Protein AF-A0A8C4QSL0-F1 (afdb_monomer_lite)

Organism: Eptatretus burgeri (NCBI:txid7764)

Radius of gyration: 28.29 Å; chains: 1; bounding box: 110×45×74 Å

Secondary structure (DSSP, 8-state):
------TTSHHHHHHTTT-------HHHHHHHHHHTT---------TTTTTHHHHHTTSSS-PPPSS--SSGGGG--HHHHHTTTTTHHHHHHHHHSPPPGGGSPPPPTTT-HHHHHHHHHHHHHHHHHHH-TTT--HHHHHHHHHHHHHHHHHHHHHHHHHHHHHIIIIIHHHHHHHHH-SS--HHHHHHHHHHHHHHHHHHHHHHHHHHHHHHHHHHHHHHHHHHHHHHHHHT-S--TT--HHHHHHIIIIIHHHHHHHHHHHHHHTTHHHHHHHHHHHHHHHHTTHHHHHHHHHHHHHHHHHHHHHHHHHHHTS--

pLDDT: mean 80.27, std 19.05, range [30.02, 96.81]

Sequence (319 aa):
MKVPQDKHQIELVGISSSLGQRKLSGEDVMTRALSLDAPLEFGTPRKSRKYAESRKMLLPFRIKSKHSAAHPIDQAGLISSALFSWETPIMLKGYQRKLHMNNVPPLSNYDATALNNSRLERMWQEELKKKGEKRASLFHVAIRYQKTRLLISGIPMALYVLMSFTSATVILQSILQYTERQSKKVSLGVGLCFALFSSEAIRSTMFALVWAINNRTGIRLRSAATNMVFKKIVRLRGLGNTSVGEVINVLSNDGQRLFEAATFGPLLLLIPFLLLLGAAYTILLLKTSALVGIAIFLLYWPIQVFSFVKGYNAQWFVD

InterPro domains:
  IPR011527 ABC transporter type 1, transmembrane domain [PF00664] (170-306)
  IPR011527 ABC transporter type 1, transmembrane domain [PS50929] (150-306)
  IPR036640 ABC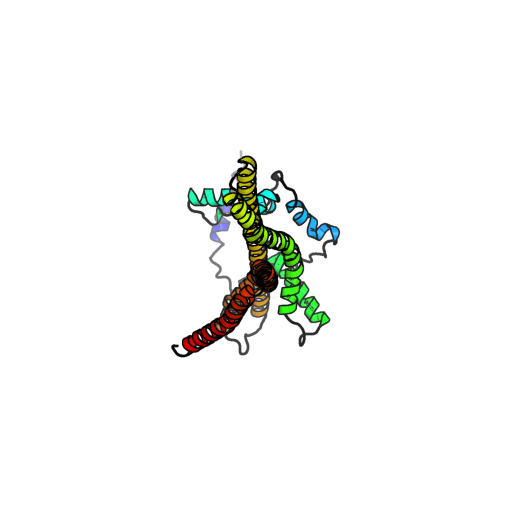 transporter type 1, transmembrane domain superfamily [G3DSA:1.20.1560.10] (101-315)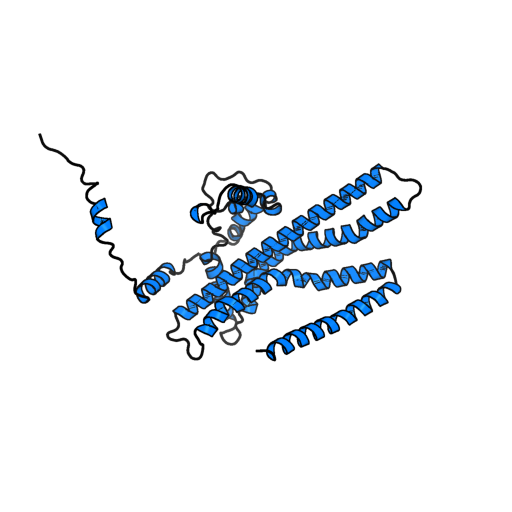
  IPR036640 ABC transporter type 1, transmembrane domain superfamily [SSF90123] (131-310)
  IPR050173 ATP-binding cassette transporter C-like [PTHR24223] (74-307)

Structure (mmCIF, N/CA/C/O backbone):
data_AF-A0A8C4QSL0-F1
#
_entry.id   AF-A0A8C4QSL0-F1
#
loop_
_atom_site.group_PDB
_atom_site.id
_atom_site.type_symbol
_atom_site.label_atom_id
_atom_site.label_alt_id
_atom_site.label_comp_id
_atom_site.label_asym_id
_atom_site.label_entity_id
_atom_site.label_seq_id
_atom_site.pdbx_PDB_ins_code
_atom_site.Cartn_x
_atom_site.Cartn_y
_atom_site.Cartn_z
_atom_site.occupancy
_atom_site.B_iso_or_equiv
_atom_site.auth_seq_id
_atom_site.auth_comp_id
_atom_site.auth_asym_id
_atom_site.auth_atom_id
_atom_site.pdbx_PDB_model_num
ATOM 1 N N . MET A 1 1 ? 75.450 18.160 -3.110 1.00 36.94 1 MET A N 1
ATOM 2 C CA . MET A 1 1 ? 74.681 16.984 -2.648 1.00 36.94 1 MET A CA 1
ATOM 3 C C . MET A 1 1 ? 73.308 17.059 -3.306 1.00 36.94 1 MET A C 1
ATOM 5 O O . MET A 1 1 ? 72.630 18.061 -3.140 1.00 36.94 1 MET A O 1
ATOM 9 N N . LYS A 1 2 ? 72.993 16.105 -4.186 1.00 35.03 2 LYS A N 1
ATOM 10 C CA . LYS A 1 2 ? 71.728 16.001 -4.938 1.00 35.03 2 LYS A CA 1
ATOM 11 C C . LYS A 1 2 ? 70.705 15.182 -4.132 1.00 35.03 2 LYS A C 1
ATOM 13 O O . LYS A 1 2 ? 71.127 14.382 -3.303 1.00 35.03 2 LYS A O 1
ATOM 18 N N . VAL A 1 3 ? 69.439 15.285 -4.574 1.00 30.02 3 VAL A N 1
ATOM 19 C CA . VAL A 1 3 ? 68.269 14.381 -4.393 1.00 30.02 3 VAL A CA 1
ATOM 20 C C . VAL A 1 3 ? 67.244 14.856 -3.332 1.00 30.02 3 VAL A C 1
ATOM 22 O O . VAL A 1 3 ? 67.648 15.088 -2.199 1.00 30.02 3 VAL A O 1
ATOM 25 N N . PRO A 1 4 ? 65.918 14.904 -3.623 1.00 40.59 4 PRO A N 1
ATOM 26 C CA . PRO A 1 4 ? 65.241 15.307 -4.871 1.00 40.59 4 PRO A CA 1
ATOM 27 C C . PRO A 1 4 ? 63.968 16.179 -4.652 1.00 40.59 4 PRO A C 1
ATOM 29 O O . PRO A 1 4 ? 63.334 16.155 -3.603 1.00 40.59 4 PRO A O 1
ATOM 32 N N . GLN A 1 5 ? 63.547 16.903 -5.695 1.00 37.47 5 GLN A N 1
ATOM 33 C CA . GLN A 1 5 ? 62.204 17.491 -5.796 1.00 37.47 5 GLN A CA 1
ATOM 34 C C . GLN A 1 5 ? 61.155 16.405 -6.070 1.00 37.47 5 GLN A C 1
ATOM 36 O O . GLN A 1 5 ? 61.351 15.538 -6.927 1.00 37.47 5 GLN A O 1
ATOM 41 N N . ASP A 1 6 ? 60.043 16.488 -5.346 1.00 34.78 6 ASP A N 1
ATOM 42 C CA . ASP A 1 6 ? 58.923 15.555 -5.388 1.00 34.78 6 ASP A CA 1
ATOM 43 C C . ASP A 1 6 ? 58.219 15.562 -6.756 1.00 34.78 6 ASP A C 1
ATOM 45 O O . ASP A 1 6 ? 57.652 16.563 -7.197 1.00 34.78 6 ASP A O 1
ATOM 49 N N . LYS A 1 7 ? 58.238 14.411 -7.434 1.00 40.34 7 LYS A N 1
ATOM 50 C CA . LYS A 1 7 ? 57.645 14.185 -8.764 1.00 40.34 7 LYS A CA 1
ATOM 51 C C . LYS A 1 7 ? 56.111 14.081 -8.760 1.00 40.34 7 LYS A C 1
ATOM 53 O O . LYS A 1 7 ? 55.524 13.916 -9.822 1.00 40.34 7 LYS A O 1
ATOM 58 N N . HIS A 1 8 ? 55.444 14.220 -7.614 1.00 35.69 8 HIS A N 1
ATOM 59 C CA . HIS A 1 8 ? 53.994 14.004 -7.510 1.00 35.69 8 HIS A CA 1
ATOM 60 C C . HIS A 1 8 ? 53.114 15.242 -7.756 1.00 35.69 8 HIS A C 1
ATOM 62 O O . HIS A 1 8 ? 51.924 15.083 -8.021 1.00 35.69 8 HIS A O 1
ATOM 68 N N . GLN A 1 9 ? 53.656 16.466 -7.739 1.00 33.06 9 GLN A N 1
ATOM 69 C CA . GLN A 1 9 ? 52.852 17.671 -8.020 1.00 33.06 9 GLN A CA 1
ATOM 70 C C . GLN A 1 9 ? 52.761 18.046 -9.508 1.00 33.06 9 GLN A C 1
ATOM 72 O O . GLN A 1 9 ? 51.858 18.788 -9.889 1.00 33.06 9 GLN A O 1
ATOM 77 N N . ILE A 1 10 ? 53.630 17.506 -10.369 1.00 37.75 10 ILE A N 1
ATOM 78 C CA . ILE A 1 10 ? 53.649 17.853 -11.803 1.00 37.75 10 ILE A CA 1
ATOM 79 C C . ILE A 1 10 ? 52.684 16.971 -12.623 1.00 37.75 10 ILE A C 1
ATOM 81 O O . ILE A 1 10 ? 52.189 17.403 -13.662 1.00 37.75 10 ILE A O 1
ATOM 85 N N . GLU A 1 11 ? 52.291 15.792 -12.127 1.00 33.75 11 GLU A N 1
ATOM 86 C CA . GLU A 1 11 ? 51.288 14.942 -12.798 1.00 33.75 11 GLU A CA 1
ATOM 87 C C . GLU A 1 11 ? 49.841 15.438 -12.630 1.00 33.75 11 GLU A C 1
ATOM 89 O O . GLU A 1 11 ? 49.016 15.254 -13.524 1.00 33.75 11 GLU A O 1
ATOM 94 N N . LEU A 1 12 ? 49.515 16.134 -11.535 1.00 34.44 12 LEU A N 1
ATOM 95 C CA . LEU A 1 12 ? 48.140 16.587 -11.274 1.00 34.44 12 LEU A CA 1
ATOM 96 C C . LEU A 1 12 ? 47.729 17.812 -12.106 1.00 34.44 12 LEU A C 1
ATOM 98 O O . LEU A 1 12 ? 46.543 17.995 -12.380 1.00 34.44 12 LEU A O 1
ATOM 102 N N . VAL A 1 13 ? 48.691 18.608 -12.579 1.00 35.25 13 VAL A N 1
ATOM 103 C CA . VAL A 1 13 ? 48.424 19.753 -13.468 1.00 35.25 13 VAL A CA 1
ATOM 104 C C . VAL A 1 13 ? 48.346 19.315 -14.942 1.00 35.25 13 VAL A C 1
ATOM 106 O O . VAL A 1 13 ? 47.612 19.919 -15.722 1.00 35.25 13 VAL A O 1
ATOM 109 N N . GLY A 1 14 ? 49.003 18.209 -15.319 1.00 30.45 14 GLY A N 1
ATOM 110 C CA . GLY A 1 14 ? 48.956 17.645 -16.677 1.00 30.45 14 GLY A CA 1
ATOM 111 C C . GLY A 1 14 ? 47.684 16.854 -17.019 1.00 30.45 14 GLY A C 1
ATOM 112 O O . GLY A 1 14 ? 47.335 16.714 -18.190 1.00 30.45 14 GLY A O 1
ATOM 113 N N . ILE A 1 15 ? 46.944 16.358 -16.021 1.00 33.91 15 ILE A N 1
ATOM 114 C CA . ILE A 1 15 ? 45.707 15.589 -16.261 1.00 33.91 15 ILE A CA 1
ATOM 115 C C . ILE A 1 15 ? 44.491 16.517 -16.442 1.00 33.91 15 ILE A C 1
ATOM 117 O O . ILE A 1 15 ? 43.544 16.170 -17.148 1.00 33.91 15 ILE A O 1
ATOM 121 N N . SER A 1 16 ? 44.534 17.739 -15.898 1.00 33.34 16 SER A N 1
ATOM 122 C CA . SER A 1 16 ? 43.443 18.712 -16.054 1.00 33.34 16 SER A CA 1
ATOM 123 C C . SER A 1 16 ? 43.431 19.422 -17.416 1.00 33.34 16 SER A C 1
ATOM 125 O O . SER A 1 16 ? 42.407 20.005 -17.768 1.00 33.34 16 SER A O 1
ATOM 127 N N . SER A 1 17 ? 44.523 19.380 -18.190 1.00 32.47 17 SER A N 1
ATOM 128 C CA . SER A 1 17 ? 44.625 20.049 -19.499 1.00 32.47 17 SER A CA 1
ATOM 129 C C . SER A 1 17 ? 44.394 19.124 -20.704 1.00 32.47 17 SER A C 1
ATOM 131 O O . SER A 1 17 ? 44.213 19.621 -21.813 1.00 32.47 17 SER A O 1
ATOM 133 N N . SER A 1 18 ? 44.337 17.797 -20.511 1.00 30.95 18 SER A N 1
ATOM 134 C CA . SER A 1 18 ? 44.069 16.826 -21.593 1.00 30.95 18 SER A CA 1
ATOM 135 C C . SER A 1 18 ? 42.624 16.317 -21.651 1.00 30.95 18 SER A C 1
ATOM 137 O O . SER A 1 18 ? 42.211 15.728 -22.651 1.00 30.95 18 SER A O 1
ATOM 139 N N . LEU A 1 19 ? 41.802 16.613 -20.640 1.00 38.88 19 LEU A N 1
ATOM 140 C CA . LEU A 1 19 ? 40.355 16.394 -20.683 1.00 38.88 19 LEU A CA 1
ATOM 141 C C . LEU A 1 19 ? 39.665 17.591 -21.343 1.00 38.88 19 LEU A C 1
ATOM 143 O O . LEU A 1 19 ? 38.824 18.273 -20.760 1.00 38.88 19 LEU A O 1
ATOM 147 N N . GLY A 1 20 ? 40.025 17.823 -22.607 1.00 31.72 20 GLY A N 1
ATOM 148 C CA . GLY A 1 20 ? 39.182 18.582 -23.515 1.00 31.72 20 GLY A CA 1
ATOM 149 C C . GLY A 1 20 ? 37.772 17.998 -23.485 1.00 31.72 20 GLY A C 1
ATOM 150 O O . GLY A 1 20 ? 37.596 16.780 -23.396 1.00 31.72 20 GLY A O 1
ATOM 151 N N . GLN A 1 21 ? 36.775 18.879 -23.531 1.00 39.47 21 GLN A N 1
ATOM 152 C CA . GLN A 1 21 ? 35.365 18.545 -23.688 1.00 39.47 21 GLN A CA 1
ATOM 153 C C . GLN A 1 21 ? 35.173 17.649 -24.925 1.00 39.47 21 GLN A C 1
ATOM 155 O O . GLN A 1 21 ? 34.851 18.119 -26.015 1.00 39.47 21 GLN A O 1
ATOM 160 N N . ARG A 1 22 ? 35.366 16.334 -24.781 1.00 39.94 22 ARG A N 1
ATOM 161 C CA . ARG A 1 22 ? 34.908 15.364 -25.767 1.00 39.94 22 ARG A CA 1
ATOM 162 C C . ARG A 1 22 ? 33.396 15.360 -25.665 1.00 39.94 22 ARG A C 1
ATOM 164 O O . ARG A 1 22 ? 32.821 14.801 -24.732 1.00 39.94 22 ARG A O 1
ATOM 171 N N . LYS A 1 23 ? 32.769 16.028 -26.628 1.00 41.78 23 LYS A N 1
ATOM 172 C CA . LYS A 1 23 ? 31.368 15.846 -26.987 1.00 41.78 23 LYS A CA 1
ATOM 173 C C . LYS A 1 23 ? 31.203 14.351 -27.278 1.00 41.78 23 LYS A C 1
ATOM 175 O O . LYS A 1 23 ? 31.573 13.893 -28.353 1.00 41.78 23 LYS A O 1
ATOM 180 N N . LEU A 1 24 ? 30.798 13.582 -26.267 1.00 46.41 24 LEU A N 1
ATOM 181 C CA . LEU A 1 24 ? 30.578 12.144 -26.403 1.00 46.41 24 LEU A CA 1
ATOM 182 C C . LEU A 1 24 ? 29.550 11.949 -27.518 1.00 46.41 24 LEU A C 1
ATOM 184 O O . LEU A 1 24 ? 28.463 12.530 -27.456 1.00 46.41 24 LEU A O 1
ATOM 188 N N . SER A 1 25 ? 29.913 11.177 -28.544 1.00 48.91 25 SER A N 1
ATOM 189 C CA . SER A 1 25 ? 28.970 10.787 -29.590 1.00 48.91 25 SER A CA 1
ATOM 190 C C . SER A 1 25 ? 27.809 10.025 -28.945 1.00 48.91 25 SER A C 1
ATOM 192 O O . SER A 1 25 ? 27.996 9.341 -27.933 1.00 48.91 25 SER A O 1
ATOM 194 N N . GLY A 1 26 ? 26.603 10.110 -29.516 1.00 49.62 26 GLY A N 1
ATOM 195 C CA . GLY A 1 26 ? 25.461 9.310 -29.054 1.00 49.62 26 GLY A CA 1
ATOM 196 C C . GLY A 1 26 ? 25.796 7.814 -28.996 1.00 49.62 26 GLY A C 1
ATOM 197 O O . GLY A 1 26 ? 25.356 7.118 -28.082 1.00 49.62 26 GLY A O 1
ATOM 198 N N . GLU A 1 27 ? 26.672 7.352 -29.891 1.00 46.03 27 GLU A N 1
ATOM 199 C CA . GLU A 1 27 ? 27.206 5.990 -29.908 1.00 46.03 27 GLU A CA 1
ATOM 200 C C . GLU A 1 27 ? 28.142 5.691 -28.730 1.00 46.03 27 GLU A C 1
ATOM 202 O O . GLU A 1 27 ? 28.077 4.594 -28.185 1.00 46.03 27 GLU A O 1
ATOM 207 N N . ASP A 1 28 ? 28.948 6.646 -28.258 1.00 42.41 28 ASP A N 1
ATOM 208 C CA . ASP A 1 28 ? 29.827 6.450 -27.094 1.00 42.41 28 ASP A CA 1
ATOM 209 C C . ASP A 1 28 ? 29.021 6.366 -25.796 1.00 42.41 28 ASP A C 1
ATOM 211 O O . ASP A 1 28 ? 29.297 5.533 -24.931 1.00 42.41 28 ASP A O 1
ATOM 215 N N . VAL A 1 29 ? 27.986 7.202 -25.663 1.00 55.19 29 VAL A N 1
ATOM 216 C CA . VAL A 1 29 ? 27.048 7.138 -24.531 1.00 55.19 29 VAL A CA 1
ATOM 217 C C . VAL A 1 29 ? 26.293 5.810 -24.552 1.00 55.19 29 VAL A C 1
ATOM 219 O O . VAL A 1 29 ? 26.159 5.163 -23.513 1.00 55.19 29 VAL A O 1
ATOM 222 N N . MET A 1 30 ? 25.854 5.369 -25.732 1.00 47.38 30 MET A N 1
ATOM 223 C CA . MET A 1 30 ? 25.135 4.113 -25.918 1.00 47.38 30 MET A CA 1
ATOM 224 C C . MET A 1 30 ? 26.031 2.894 -25.663 1.00 47.38 30 MET A C 1
ATOM 226 O O . MET A 1 30 ? 25.626 1.979 -24.953 1.00 47.38 30 MET A O 1
ATOM 230 N N . THR A 1 31 ? 27.276 2.903 -26.138 1.00 52.12 31 THR A N 1
ATOM 231 C CA . THR A 1 31 ? 28.259 1.830 -25.912 1.00 52.12 31 THR A CA 1
ATOM 232 C C . THR A 1 31 ? 28.630 1.731 -24.435 1.00 52.12 31 THR A C 1
ATOM 234 O O . THR A 1 31 ? 28.693 0.638 -23.872 1.00 52.12 31 THR A O 1
ATOM 237 N N . ARG A 1 32 ? 28.779 2.872 -23.753 1.00 45.19 32 ARG A N 1
ATOM 238 C CA . ARG A 1 32 ? 29.058 2.915 -22.314 1.00 45.19 32 ARG A CA 1
ATOM 239 C C . ARG A 1 32 ? 27.846 2.478 -21.484 1.00 45.19 32 ARG A C 1
ATOM 241 O O . ARG A 1 32 ? 28.014 1.721 -20.528 1.00 45.19 32 ARG A O 1
ATOM 248 N N . ALA A 1 33 ? 26.632 2.854 -21.892 1.00 46.78 33 ALA A N 1
ATOM 249 C CA . ALA A 1 33 ? 25.382 2.376 -21.298 1.00 46.78 33 ALA A CA 1
ATOM 250 C C . ALA A 1 33 ? 25.195 0.862 -21.482 1.00 46.78 33 ALA A C 1
ATOM 252 O O . ALA A 1 33 ? 24.778 0.190 -20.545 1.00 46.78 33 ALA A O 1
ATOM 253 N N . LEU A 1 34 ? 25.565 0.315 -22.645 1.00 47.44 34 LEU A N 1
ATOM 254 C CA . LEU A 1 34 ? 25.543 -1.123 -22.927 1.00 47.44 34 LEU A CA 1
ATOM 255 C C . LEU A 1 34 ? 26.630 -1.887 -22.150 1.00 47.44 34 LEU A C 1
ATOM 257 O O . LEU A 1 34 ? 26.373 -2.998 -21.696 1.00 47.44 34 LEU A O 1
ATOM 261 N N . SER A 1 35 ? 27.813 -1.296 -21.936 1.00 43.06 35 SER A N 1
ATOM 262 C CA . SER A 1 35 ? 28.898 -1.919 -21.156 1.00 43.06 35 SER A CA 1
ATOM 263 C C . SER A 1 35 ? 28.615 -1.993 -19.651 1.00 43.06 35 SER A C 1
ATOM 265 O O . SER A 1 35 ? 29.056 -2.926 -18.984 1.00 43.06 35 SER A O 1
ATOM 267 N N . LEU A 1 36 ? 27.827 -1.053 -19.117 1.00 48.56 36 LEU A N 1
ATOM 268 C CA . LEU A 1 36 ? 27.323 -1.090 -17.737 1.00 48.56 36 LEU A CA 1
ATOM 269 C C . LEU A 1 36 ? 26.204 -2.130 -17.549 1.00 48.56 36 LEU A C 1
ATOM 271 O O . LEU A 1 36 ? 25.790 -2.402 -16.424 1.00 48.56 36 LEU A O 1
ATOM 275 N N . ASP A 1 37 ? 25.726 -2.700 -18.655 1.00 42.78 37 ASP A N 1
ATOM 276 C CA . ASP A 1 37 ? 24.579 -3.594 -18.747 1.00 42.78 37 ASP A CA 1
ATOM 277 C C . ASP A 1 37 ? 24.978 -5.063 -18.941 1.00 42.78 37 ASP A C 1
ATOM 279 O O . ASP A 1 37 ? 24.123 -5.892 -19.275 1.00 42.78 37 ASP A O 1
ATOM 283 N N . ALA A 1 38 ? 26.260 -5.398 -18.718 1.00 39.62 38 ALA A N 1
ATOM 284 C CA . ALA A 1 38 ? 26.686 -6.785 -18.588 1.00 39.62 38 ALA A CA 1
ATOM 285 C C . ALA A 1 38 ? 25.722 -7.479 -17.611 1.00 39.62 38 ALA A C 1
ATOM 287 O O . ALA A 1 38 ? 25.513 -6.965 -16.503 1.00 39.62 38 ALA A O 1
ATOM 288 N N . PRO A 1 39 ? 25.060 -8.581 -18.013 1.00 38.50 39 PRO A N 1
ATOM 289 C CA . PRO A 1 39 ? 24.112 -9.247 -17.146 1.00 38.50 39 PRO A CA 1
ATOM 290 C C . PRO A 1 39 ? 24.873 -9.653 -15.893 1.00 38.50 39 PRO A C 1
ATOM 292 O O . PRO A 1 39 ? 25.734 -10.525 -15.936 1.00 38.50 39 PRO A O 1
ATOM 295 N N . LEU A 1 40 ? 24.580 -8.988 -14.775 1.00 42.00 40 LEU A N 1
ATOM 296 C CA . LEU A 1 40 ? 25.005 -9.472 -13.477 1.00 42.00 40 LEU A CA 1
ATOM 297 C C . LEU A 1 40 ? 24.402 -10.871 -13.355 1.00 42.00 40 LEU A C 1
ATOM 299 O O . LEU A 1 40 ? 23.190 -11.007 -13.149 1.00 42.00 40 LEU A O 1
ATOM 303 N N . GLU A 1 41 ? 25.232 -11.898 -13.539 1.00 34.88 41 GLU A N 1
ATOM 304 C CA . GLU A 1 41 ? 24.895 -13.288 -13.264 1.00 34.88 41 GLU A CA 1
ATOM 305 C C . GLU A 1 41 ? 24.692 -13.435 -11.756 1.00 34.88 41 GLU A C 1
ATOM 307 O O . GLU A 1 41 ? 25.516 -13.950 -11.004 1.00 34.88 41 GLU A O 1
ATOM 312 N N . PHE A 1 42 ? 23.561 -12.933 -11.271 1.00 46.00 42 PHE A N 1
ATOM 313 C CA . PHE A 1 42 ? 23.111 -13.208 -9.927 1.00 46.00 42 PHE A CA 1
ATOM 314 C C . PHE A 1 42 ? 22.578 -14.632 -9.926 1.00 46.00 42 PHE A C 1
ATOM 316 O O . PHE A 1 42 ? 21.397 -14.876 -10.194 1.00 46.00 42 PHE A O 1
ATOM 323 N N . GLY A 1 43 ? 23.474 -15.572 -9.614 1.00 42.91 43 GLY A N 1
ATOM 324 C CA . GLY A 1 43 ? 23.108 -16.932 -9.250 1.00 42.91 43 GLY A CA 1
ATOM 325 C C . GLY A 1 43 ? 21.907 -16.897 -8.308 1.00 42.91 43 GLY A C 1
ATOM 326 O O . GLY A 1 43 ? 21.832 -16.067 -7.397 1.00 42.91 43 GLY A O 1
ATOM 327 N N . THR A 1 44 ? 20.913 -17.748 -8.564 1.00 45.81 44 THR A N 1
ATOM 328 C CA . THR A 1 44 ? 19.675 -17.748 -7.783 1.00 45.81 44 THR A CA 1
ATOM 329 C C . THR A 1 44 ? 20.016 -17.881 -6.298 1.00 45.81 44 THR A C 1
ATOM 331 O O . THR A 1 44 ? 20.580 -18.908 -5.907 1.00 45.81 44 THR A O 1
ATOM 334 N N . PRO A 1 45 ? 19.698 -16.895 -5.439 1.00 48.91 45 PRO A N 1
ATOM 335 C CA . PRO A 1 45 ? 19.999 -17.030 -4.025 1.00 48.91 45 PRO A CA 1
ATOM 336 C C . PRO A 1 45 ? 19.233 -18.238 -3.479 1.00 48.91 45 PRO A C 1
ATOM 338 O O . PRO A 1 45 ? 18.030 -18.378 -3.728 1.00 48.91 45 PRO A O 1
ATOM 341 N N . ARG A 1 46 ? 19.924 -19.116 -2.733 1.00 48.00 46 ARG A N 1
ATOM 342 C CA . ARG A 1 46 ? 19.310 -20.234 -1.987 1.00 48.00 46 ARG A CA 1
ATOM 343 C C . ARG A 1 46 ? 18.032 -19.729 -1.301 1.00 48.00 46 ARG A C 1
ATOM 345 O O . ARG A 1 46 ? 18.066 -18.681 -0.651 1.00 48.00 46 ARG A O 1
ATOM 352 N N . LYS A 1 47 ? 16.911 -20.460 -1.422 1.00 51.91 47 LYS A N 1
ATOM 353 C CA . LYS A 1 47 ? 15.579 -20.040 -0.921 1.00 51.91 47 LYS A CA 1
ATOM 354 C C . LYS A 1 47 ? 15.609 -19.507 0.525 1.00 51.91 47 LYS A C 1
ATOM 356 O O . LYS A 1 47 ? 14.885 -18.561 0.822 1.00 51.91 47 LYS A O 1
ATOM 361 N N . SER A 1 48 ? 16.472 -20.053 1.389 1.00 49.69 48 SER A N 1
ATOM 362 C CA . SER A 1 48 ? 16.633 -19.637 2.793 1.00 49.69 48 SER A CA 1
ATOM 363 C C . SER A 1 48 ? 17.248 -18.242 2.986 1.00 49.69 48 SER A C 1
ATOM 365 O O . SER A 1 48 ? 16.943 -17.579 3.974 1.00 49.69 48 SER A O 1
ATOM 367 N N . ARG A 1 49 ? 18.062 -17.752 2.041 1.00 58.53 49 ARG A N 1
ATOM 368 C CA . ARG A 1 49 ? 18.739 -16.443 2.113 1.00 58.53 49 ARG A CA 1
ATOM 369 C C . ARG A 1 49 ? 17.944 -15.302 1.474 1.00 58.53 49 ARG A C 1
ATOM 371 O O . ARG A 1 49 ? 18.204 -14.142 1.770 1.00 58.53 49 ARG A O 1
ATOM 378 N N . LYS A 1 50 ? 16.936 -15.619 0.653 1.00 64.12 50 LYS A N 1
ATOM 379 C CA . LYS A 1 50 ? 16.154 -14.645 -0.133 1.00 64.12 50 LYS A CA 1
ATOM 380 C C . LYS A 1 50 ? 15.473 -13.557 0.713 1.00 64.12 50 LYS A C 1
ATOM 382 O O . LYS A 1 50 ? 15.320 -12.438 0.238 1.00 64.12 50 LYS A O 1
ATOM 387 N N . TYR A 1 51 ? 15.067 -13.886 1.940 1.00 67.62 51 TYR A N 1
ATOM 388 C CA . TYR A 1 51 ? 14.374 -12.966 2.853 1.00 67.62 51 TYR A CA 1
ATOM 389 C C . TYR A 1 51 ? 15.166 -12.669 4.129 1.00 67.62 51 TYR A C 1
ATOM 391 O O . TYR A 1 51 ? 14.604 -12.106 5.062 1.00 67.62 51 TYR A O 1
ATOM 399 N N . ALA A 1 52 ? 16.445 -13.054 4.204 1.00 67.69 52 ALA A N 1
ATOM 400 C CA . ALA A 1 52 ? 17.241 -12.891 5.421 1.00 67.69 52 ALA A CA 1
ATOM 401 C C . ALA A 1 52 ? 17.306 -11.420 5.866 1.00 67.69 52 ALA A C 1
ATOM 403 O O . ALA A 1 52 ? 17.076 -11.118 7.031 1.00 67.69 52 ALA A O 1
ATOM 404 N N . GLU A 1 53 ? 17.510 -10.500 4.922 1.00 67.69 53 GLU A N 1
ATOM 405 C CA . GLU A 1 53 ? 17.558 -9.061 5.202 1.00 67.69 53 GLU A CA 1
ATOM 406 C C . GLU A 1 53 ? 16.169 -8.476 5.488 1.00 67.69 53 GLU A C 1
ATOM 408 O O . GLU A 1 53 ? 16.009 -7.689 6.416 1.00 67.69 53 GLU A O 1
ATOM 413 N N . SER A 1 54 ? 15.128 -8.935 4.784 1.00 71.75 54 SER A N 1
ATOM 414 C CA . SER A 1 54 ? 13.744 -8.534 5.077 1.00 71.75 54 SER A CA 1
ATOM 415 C C . SER A 1 54 ? 13.283 -8.989 6.466 1.00 71.75 54 SER A C 1
ATOM 417 O O . SER A 1 54 ? 12.523 -8.283 7.116 1.00 71.75 54 SER A O 1
ATOM 419 N N . ARG A 1 55 ? 13.769 -10.135 6.962 1.00 67.75 55 ARG A N 1
ATOM 420 C CA . ARG A 1 55 ? 13.490 -10.610 8.328 1.00 67.75 55 ARG A CA 1
ATOM 421 C C . ARG A 1 55 ? 14.151 -9.744 9.395 1.00 67.75 55 ARG A C 1
ATOM 423 O O . ARG A 1 55 ? 13.596 -9.615 10.475 1.00 67.75 55 ARG A O 1
ATOM 430 N N . LYS A 1 56 ? 15.288 -9.107 9.101 1.00 68.81 56 LYS A N 1
ATOM 431 C CA . LYS A 1 56 ? 15.922 -8.162 10.037 1.00 68.81 56 LYS A CA 1
ATOM 432 C C . LYS A 1 56 ? 15.087 -6.898 10.238 1.00 68.81 56 LYS A C 1
ATOM 434 O O . LYS A 1 56 ? 15.161 -6.298 11.303 1.00 68.81 56 LYS A O 1
ATOM 439 N N . MET A 1 57 ? 14.266 -6.529 9.252 1.00 65.88 57 MET A N 1
ATOM 440 C CA . MET A 1 57 ? 13.284 -5.450 9.386 1.00 65.88 57 MET A CA 1
ATOM 441 C C . MET A 1 57 ? 12.159 -5.816 10.366 1.00 65.88 57 MET A C 1
ATOM 443 O O . MET A 1 57 ? 11.537 -4.911 10.902 1.00 65.88 57 MET A O 1
ATOM 447 N N . LEU A 1 58 ? 11.936 -7.114 10.639 1.00 72.69 58 LEU A N 1
ATOM 448 C CA . LEU A 1 58 ? 10.959 -7.608 11.620 1.00 72.69 58 LEU A CA 1
ATOM 449 C C . LEU A 1 58 ? 11.446 -7.522 13.080 1.00 72.69 58 LEU A C 1
ATOM 451 O O . LEU A 1 58 ? 10.708 -7.880 13.992 1.00 72.69 58 LEU A O 1
ATOM 455 N N . LEU A 1 59 ? 12.669 -7.053 13.333 1.00 76.12 59 LEU A N 1
ATOM 456 C CA . LEU A 1 59 ? 13.146 -6.835 14.698 1.00 76.12 59 LEU A CA 1
ATOM 457 C C . LEU A 1 59 ? 12.591 -5.503 15.237 1.00 76.12 59 LEU A C 1
ATOM 459 O O . LEU A 1 59 ? 12.692 -4.494 14.536 1.00 76.12 59 LEU A O 1
ATOM 463 N N . PRO A 1 60 ? 12.029 -5.455 16.462 1.00 71.69 60 PRO A N 1
ATOM 464 C CA . PRO A 1 60 ? 11.411 -4.244 17.012 1.00 71.69 60 PRO A CA 1
ATOM 465 C C . PRO A 1 60 ? 12.402 -3.081 17.126 1.00 71.69 60 PRO A C 1
ATOM 467 O O . PRO A 1 60 ? 12.099 -1.966 16.699 1.00 71.69 60 PRO A O 1
ATOM 470 N N . PHE A 1 61 ? 13.614 -3.372 17.600 1.00 73.94 61 PHE A N 1
ATOM 471 C CA . PHE A 1 61 ? 14.714 -2.424 17.719 1.00 73.94 61 PHE A CA 1
ATOM 472 C C . PHE A 1 61 ? 15.948 -2.979 17.015 1.00 73.94 61 PHE A C 1
ATOM 474 O O . PHE A 1 61 ? 16.311 -4.141 17.197 1.00 73.94 61 PHE A O 1
ATOM 481 N N . ARG A 1 62 ? 16.603 -2.139 16.209 1.00 73.25 62 ARG A N 1
ATOM 482 C CA . ARG A 1 62 ? 17.842 -2.487 15.515 1.00 73.25 62 ARG A CA 1
ATOM 483 C C . ARG A 1 62 ? 18.948 -1.539 15.949 1.00 73.25 62 ARG A C 1
ATOM 485 O O . ARG A 1 62 ? 18.831 -0.326 15.792 1.00 73.25 62 ARG A O 1
ATOM 492 N N . ILE A 1 63 ? 20.022 -2.106 16.491 1.00 63.78 63 ILE A N 1
ATOM 493 C CA . ILE A 1 63 ? 21.239 -1.357 16.804 1.00 63.78 63 ILE A CA 1
ATOM 494 C C . ILE A 1 63 ? 21.858 -0.923 15.472 1.00 63.78 63 ILE A C 1
ATOM 496 O O . ILE A 1 63 ? 22.042 -1.746 14.568 1.00 63.78 63 ILE A O 1
ATOM 500 N N . LYS A 1 64 ? 22.127 0.381 15.332 1.00 62.47 64 LYS A N 1
ATOM 501 C CA . LYS A 1 64 ? 22.719 0.955 14.119 1.00 62.47 64 LYS A CA 1
ATOM 502 C C . LYS A 1 64 ? 24.059 0.273 13.852 1.00 62.47 64 LYS A C 1
ATOM 504 O O . LYS A 1 64 ? 24.952 0.284 14.695 1.00 62.47 64 LYS A O 1
ATOM 509 N N . SER A 1 65 ? 24.186 -0.343 12.681 1.00 55.53 65 SER A N 1
ATOM 510 C CA . SER A 1 65 ? 25.450 -0.926 12.234 1.00 55.53 65 SER A CA 1
ATOM 511 C C . SER A 1 65 ? 26.460 0.196 11.985 1.00 55.53 65 SER A C 1
ATOM 513 O O . SER A 1 65 ? 26.136 1.172 11.313 1.00 55.53 65 SER A O 1
ATOM 515 N N . LYS A 1 66 ? 27.695 0.035 12.479 1.00 49.94 66 LYS A N 1
ATOM 516 C CA . LYS A 1 66 ? 28.819 0.952 12.206 1.00 49.94 66 LYS A CA 1
ATOM 517 C C . LYS A 1 66 ? 29.222 0.939 10.722 1.00 49.94 66 LYS A C 1
ATOM 519 O O . LYS A 1 66 ? 29.805 1.901 10.233 1.00 49.94 66 LYS A O 1
ATOM 524 N N . HIS A 1 67 ? 28.871 -0.125 9.993 1.00 51.97 67 HIS A N 1
ATOM 525 C CA . HIS A 1 67 ? 28.992 -0.168 8.540 1.00 51.97 67 HIS A CA 1
ATOM 526 C C . HIS A 1 67 ? 27.845 0.587 7.875 1.00 51.97 67 HIS A C 1
ATOM 528 O O . HIS A 1 67 ? 26.673 0.298 8.129 1.00 51.97 67 HIS A O 1
ATOM 534 N N . SER A 1 68 ? 28.243 1.525 7.016 1.00 50.41 68 SER A N 1
ATOM 535 C CA . SER A 1 68 ? 27.434 2.404 6.178 1.00 50.41 68 SER A CA 1
ATOM 536 C C . SER A 1 68 ? 26.375 1.628 5.384 1.00 50.41 68 SER A C 1
ATOM 538 O O . SER A 1 68 ? 26.611 1.200 4.256 1.00 50.41 68 SER A O 1
ATOM 540 N N . ALA A 1 69 ? 25.190 1.411 5.962 1.00 55.34 69 ALA A N 1
ATOM 541 C CA . ALA A 1 69 ? 24.016 1.176 5.132 1.00 55.34 69 ALA A CA 1
ATOM 542 C C . ALA A 1 69 ? 23.601 2.547 4.594 1.00 55.34 69 ALA A C 1
ATOM 544 O O . ALA A 1 69 ? 23.308 3.448 5.383 1.00 55.34 69 ALA A O 1
ATOM 545 N N . ALA A 1 70 ? 23.638 2.692 3.272 1.00 72.12 70 ALA A N 1
ATOM 546 C CA . ALA A 1 70 ? 23.575 3.977 2.590 1.00 72.12 70 ALA A CA 1
ATOM 547 C C . ALA A 1 70 ? 22.254 4.733 2.856 1.00 72.12 70 ALA A C 1
ATOM 549 O O . ALA A 1 70 ? 22.262 5.956 2.969 1.00 72.12 70 ALA A O 1
ATOM 550 N N . HIS A 1 71 ? 21.142 4.008 3.051 1.00 82.50 71 HIS A N 1
ATOM 551 C CA . HIS A 1 71 ? 19.833 4.592 3.340 1.00 82.50 71 HIS A CA 1
ATOM 552 C C . HIS A 1 71 ? 19.346 4.261 4.771 1.00 82.50 71 HIS A C 1
ATOM 554 O O . HIS A 1 71 ? 19.399 3.093 5.176 1.00 82.50 71 HIS A O 1
ATOM 560 N N . PRO A 1 72 ? 18.802 5.230 5.543 1.00 84.19 72 PRO A N 1
ATOM 561 C CA . PRO A 1 72 ? 18.387 5.013 6.936 1.00 84.19 72 PRO A CA 1
ATOM 562 C C . PRO A 1 72 ? 17.333 3.917 7.113 1.00 84.19 72 PRO A C 1
ATOM 564 O O . PRO A 1 72 ? 17.307 3.236 8.138 1.00 84.19 72 PRO A O 1
ATOM 567 N N . ILE A 1 73 ? 16.500 3.698 6.094 1.00 84.19 73 ILE A N 1
ATOM 568 C CA . ILE A 1 73 ? 15.484 2.648 6.138 1.00 84.19 73 ILE A CA 1
ATOM 569 C C . ILE A 1 73 ? 16.057 1.235 6.220 1.00 84.19 73 ILE A C 1
ATOM 571 O O . ILE A 1 73 ? 15.464 0.361 6.846 1.00 84.19 73 ILE A O 1
ATOM 575 N N . ASP A 1 74 ? 17.233 1.006 5.636 1.00 83.38 74 ASP A N 1
ATOM 576 C CA . ASP A 1 74 ? 17.853 -0.318 5.621 1.00 83.38 74 ASP A CA 1
ATOM 577 C C . ASP A 1 74 ? 18.367 -0.704 7.014 1.00 83.38 74 ASP A C 1
ATOM 579 O O . ASP A 1 74 ? 18.690 -1.868 7.261 1.00 83.38 74 ASP A O 1
ATOM 583 N N . GLN A 1 75 ? 18.428 0.267 7.930 1.00 80.75 75 GLN A N 1
ATOM 584 C CA . GLN A 1 75 ? 18.804 0.105 9.331 1.00 80.75 75 GLN A CA 1
ATOM 585 C C . GLN A 1 75 ? 17.605 0.207 10.283 1.00 80.75 75 GLN A C 1
ATOM 587 O O . GLN A 1 75 ? 17.767 -0.049 11.476 1.00 80.75 75 GLN A O 1
ATOM 592 N N . ALA A 1 76 ? 16.417 0.561 9.791 1.00 82.69 76 ALA A N 1
ATOM 593 C CA . ALA A 1 76 ? 15.233 0.716 10.624 1.00 82.69 76 ALA A CA 1
ATOM 594 C C . ALA A 1 76 ? 14.719 -0.651 11.118 1.00 82.69 76 ALA A C 1
ATOM 596 O O . ALA A 1 76 ? 14.684 -1.633 10.373 1.00 82.69 76 ALA A O 1
ATOM 597 N N . GLY A 1 77 ? 14.328 -0.712 12.395 1.00 83.25 77 GLY A N 1
ATOM 598 C CA . GLY A 1 77 ? 13.536 -1.820 12.946 1.00 83.25 77 GLY A CA 1
ATOM 599 C C . GLY A 1 77 ? 12.046 -1.663 12.623 1.00 83.25 77 GLY A C 1
ATOM 600 O O . GLY A 1 77 ? 11.649 -0.676 11.995 1.00 83.25 77 GLY A O 1
ATOM 601 N N . LEU A 1 78 ? 11.207 -2.590 13.089 1.00 80.44 78 LEU A N 1
ATOM 602 C CA . LEU A 1 78 ? 9.755 -2.558 12.868 1.00 80.44 78 LEU A CA 1
ATOM 603 C C . LEU A 1 78 ? 9.125 -1.263 13.350 1.00 80.44 78 LEU A C 1
ATOM 605 O O . LEU A 1 78 ? 8.393 -0.638 12.596 1.00 80.44 78 LEU A O 1
ATOM 609 N N . ILE A 1 79 ? 9.417 -0.853 14.587 1.00 82.56 79 ILE A N 1
ATOM 610 C CA . ILE A 1 79 ? 8.766 0.308 15.205 1.00 82.56 79 ILE A CA 1
ATOM 611 C C . ILE A 1 79 ? 9.164 1.582 14.462 1.00 82.56 79 ILE A C 1
ATOM 613 O O . ILE A 1 79 ? 8.313 2.394 14.113 1.00 82.56 79 ILE A O 1
ATOM 617 N N . SER A 1 80 ? 10.453 1.724 14.142 1.00 86.12 80 SER A N 1
ATOM 618 C CA . SER A 1 80 ? 10.936 2.877 13.380 1.00 86.12 80 SER A CA 1
ATOM 619 C C . SER A 1 80 ? 10.369 2.914 11.961 1.00 86.12 80 SER A C 1
ATOM 621 O O . SER A 1 80 ? 10.035 3.983 11.459 1.00 86.12 80 SER A O 1
ATOM 623 N N . SER A 1 81 ? 10.203 1.748 11.335 1.00 85.00 81 SER A N 1
ATOM 624 C CA . SER A 1 81 ? 9.578 1.629 10.017 1.00 85.00 81 SER A CA 1
ATOM 625 C C . SER A 1 81 ? 8.076 1.920 10.054 1.00 85.00 81 SER A C 1
ATOM 627 O O . SER A 1 81 ? 7.573 2.556 9.136 1.00 85.00 81 SER A O 1
ATOM 629 N N . ALA A 1 82 ? 7.374 1.474 11.099 1.00 84.69 82 ALA A N 1
ATOM 630 C CA . ALA A 1 82 ? 5.933 1.644 11.267 1.00 84.69 82 ALA A CA 1
ATOM 631 C C . ALA A 1 82 ? 5.539 3.082 11.604 1.00 84.69 82 ALA A C 1
ATOM 633 O O . ALA A 1 82 ? 4.552 3.581 11.079 1.00 84.69 82 ALA A O 1
ATOM 634 N N . LEU A 1 83 ? 6.335 3.755 12.435 1.00 87.50 83 LEU A N 1
ATOM 635 C CA . LEU A 1 83 ? 6.122 5.153 12.815 1.00 87.50 83 LEU A CA 1
ATOM 636 C C . LEU A 1 83 ? 6.826 6.145 11.882 1.00 87.50 83 LEU A C 1
ATOM 638 O O . LEU A 1 83 ? 6.839 7.336 12.170 1.00 87.50 83 LEU A O 1
ATOM 642 N N . PHE A 1 84 ? 7.467 5.667 10.808 1.00 89.00 84 PHE A N 1
ATOM 643 C CA . PHE A 1 84 ? 8.268 6.486 9.885 1.00 89.00 84 PHE A CA 1
ATOM 644 C C . PHE A 1 84 ? 9.335 7.348 10.585 1.00 89.00 84 PHE A C 1
ATOM 646 O O . PHE A 1 84 ? 9.822 8.334 10.037 1.00 89.00 84 PHE A O 1
ATOM 653 N N . SER A 1 85 ? 9.772 6.956 11.786 1.00 89.88 85 SER A N 1
ATOM 654 C CA . SER A 1 85 ? 10.690 7.768 12.594 1.00 89.88 85 SER A CA 1
ATOM 655 C C . SER A 1 85 ? 12.091 7.872 11.989 1.00 89.88 85 SER A C 1
ATOM 657 O O . SER A 1 85 ? 12.863 8.760 12.343 1.00 89.88 85 SER A O 1
ATOM 659 N N . TRP A 1 86 ? 12.432 6.978 11.055 1.00 88.31 86 TRP A N 1
ATOM 660 C CA . TRP A 1 86 ? 13.678 7.049 10.292 1.00 88.31 86 TRP A CA 1
ATOM 661 C C . TRP A 1 86 ? 13.706 8.231 9.304 1.00 88.31 86 TRP A C 1
ATOM 663 O O . TRP A 1 86 ? 14.798 8.655 8.924 1.00 88.31 86 TRP A O 1
ATOM 673 N N . GLU A 1 87 ? 12.549 8.781 8.913 1.00 88.88 87 GLU A N 1
ATOM 674 C CA . GLU A 1 87 ? 12.441 9.954 8.029 1.00 88.88 87 GLU A CA 1
ATOM 675 C C . GLU A 1 87 ? 12.586 11.274 8.798 1.00 88.88 87 GLU A C 1
ATOM 677 O O . GLU A 1 87 ? 13.116 12.251 8.264 1.00 88.88 87 GLU A O 1
ATOM 682 N N . THR A 1 88 ? 12.197 11.300 10.079 1.00 90.81 88 THR A N 1
ATOM 683 C CA . THR A 1 88 ? 12.198 12.504 10.927 1.00 90.81 88 THR A CA 1
ATOM 684 C C . THR A 1 88 ? 13.528 13.275 10.913 1.00 90.81 88 THR A C 1
ATOM 686 O O . THR A 1 88 ? 13.493 14.496 10.753 1.00 90.81 88 THR A O 1
ATOM 689 N N . PRO A 1 89 ? 14.719 12.641 11.001 1.00 87.44 89 PRO A N 1
ATOM 690 C CA . PRO A 1 89 ? 15.987 13.370 10.951 1.00 87.44 89 PRO A CA 1
ATOM 691 C C . PRO A 1 89 ? 16.234 14.079 9.614 1.00 87.44 89 PRO A C 1
ATOM 693 O O . PRO A 1 89 ? 16.901 15.111 9.586 1.00 87.44 89 PRO A O 1
ATOM 696 N N . ILE A 1 90 ? 15.728 13.530 8.505 1.00 87.62 90 ILE A N 1
ATOM 697 C CA . ILE A 1 90 ? 15.855 14.131 7.170 1.00 87.62 90 ILE A CA 1
ATOM 698 C C . ILE A 1 90 ? 14.922 15.341 7.076 1.00 87.62 90 ILE A C 1
ATOM 700 O O . ILE A 1 90 ? 15.351 16.412 6.651 1.00 87.62 90 ILE A O 1
ATOM 704 N N . MET A 1 91 ? 13.678 15.194 7.543 1.00 90.19 91 MET A N 1
ATOM 705 C CA . MET A 1 91 ? 12.693 16.280 7.564 1.00 90.19 91 MET A CA 1
ATOM 706 C C . MET A 1 91 ? 13.153 17.455 8.429 1.00 90.19 91 MET A C 1
ATOM 708 O O . MET A 1 91 ? 13.111 18.597 7.982 1.00 90.19 91 MET A O 1
ATOM 712 N N . LEU A 1 92 ? 13.663 17.185 9.635 1.00 90.56 92 LEU A N 1
ATOM 713 C CA . LEU A 1 92 ? 14.179 18.227 10.528 1.00 90.56 92 LEU A CA 1
ATOM 714 C C . LEU A 1 92 ? 15.371 18.969 9.913 1.00 90.56 92 LEU A C 1
ATOM 716 O O . LEU A 1 92 ? 15.438 20.193 9.995 1.00 90.56 92 LEU A O 1
ATOM 720 N N . LYS A 1 93 ? 16.285 18.255 9.243 1.00 87.88 93 LYS A N 1
ATOM 721 C CA . LYS A 1 93 ? 17.388 18.893 8.508 1.00 87.88 93 LYS A CA 1
ATOM 722 C C . LYS A 1 93 ? 16.880 19.789 7.383 1.00 87.88 93 LYS A C 1
ATOM 724 O O . LYS A 1 93 ? 17.424 20.873 7.214 1.00 87.88 93 LYS A O 1
ATOM 729 N N . GLY A 1 94 ? 15.855 19.353 6.648 1.00 90.19 94 GLY A N 1
ATOM 730 C CA . GLY A 1 94 ? 15.247 20.146 5.580 1.00 90.19 94 GLY A CA 1
ATOM 731 C C . GLY A 1 94 ? 14.456 21.356 6.066 1.00 90.19 94 GLY A C 1
ATOM 732 O O . GLY A 1 94 ? 14.416 22.368 5.376 1.00 90.19 94 GLY A O 1
ATOM 733 N N . TYR A 1 95 ? 13.889 21.280 7.271 1.00 91.38 95 TYR A N 1
ATOM 734 C CA . TYR A 1 95 ? 13.281 22.428 7.938 1.00 91.38 95 TYR A CA 1
ATOM 735 C C . TYR A 1 95 ? 14.334 23.458 8.368 1.00 91.38 95 TYR A C 1
ATOM 737 O O . TYR A 1 95 ? 14.145 24.657 8.199 1.00 91.38 95 TYR A O 1
ATOM 745 N N . GLN A 1 96 ? 15.469 22.995 8.898 1.00 91.31 96 GLN A N 1
ATOM 746 C CA . GLN A 1 96 ? 16.534 23.873 9.393 1.00 91.31 96 GLN A CA 1
ATOM 747 C C . GLN A 1 96 ? 17.396 24.478 8.280 1.00 91.31 96 GLN A C 1
ATOM 749 O O . GLN A 1 96 ? 17.947 25.564 8.450 1.00 91.31 96 GLN A O 1
ATOM 754 N N . ARG A 1 97 ? 17.606 23.753 7.176 1.00 89.25 97 ARG A N 1
ATOM 755 C CA . ARG A 1 97 ? 18.512 24.142 6.088 1.00 89.25 97 ARG A CA 1
ATOM 756 C C . ARG A 1 97 ? 17.970 23.664 4.749 1.00 89.25 97 ARG A C 1
ATOM 758 O O . ARG A 1 97 ? 17.394 22.584 4.652 1.00 89.25 97 ARG A O 1
ATOM 765 N N . LYS A 1 98 ? 18.253 24.415 3.682 1.00 87.44 98 LYS A N 1
ATOM 766 C CA . LYS A 1 98 ? 17.924 23.991 2.316 1.00 87.44 98 LYS A CA 1
ATOM 767 C C . LYS A 1 98 ? 18.602 22.650 2.004 1.00 87.44 98 LYS A C 1
ATOM 769 O O . LYS A 1 98 ? 19.821 22.511 2.131 1.00 87.44 98 LYS A O 1
ATOM 774 N N . LEU A 1 99 ? 17.809 21.658 1.599 1.00 85.50 99 LEU A N 1
ATOM 775 C CA . LEU A 1 99 ? 18.334 20.363 1.173 1.00 85.50 99 LEU A CA 1
ATOM 776 C C . LEU A 1 99 ? 18.954 20.497 -0.217 1.00 85.50 99 LEU A C 1
ATOM 778 O O . LEU A 1 99 ? 18.315 20.946 -1.166 1.00 85.50 99 LEU A O 1
ATOM 782 N N . HIS A 1 100 ? 20.206 20.070 -0.325 1.00 86.12 100 HIS A N 1
ATOM 783 C CA . HIS A 1 100 ? 20.886 19.850 -1.595 1.00 86.12 100 HIS A CA 1
ATOM 784 C C . HIS A 1 100 ? 20.937 18.347 -1.866 1.00 86.12 100 HIS A C 1
ATOM 786 O O . HIS A 1 100 ? 20.958 17.562 -0.918 1.00 86.12 100 HIS A O 1
ATOM 792 N N . MET A 1 101 ? 21.007 17.942 -3.137 1.00 83.38 101 MET A N 1
ATOM 793 C CA . MET A 1 101 ? 21.022 16.524 -3.529 1.00 83.38 101 MET A CA 1
ATOM 794 C C . MET A 1 101 ? 22.127 15.724 -2.817 1.00 83.38 101 MET A C 1
ATOM 796 O O . MET A 1 101 ? 21.912 14.586 -2.419 1.00 83.38 101 MET A O 1
ATOM 800 N N . ASN A 1 102 ? 23.272 16.360 -2.550 1.00 80.50 102 ASN A N 1
ATOM 801 C CA . ASN A 1 102 ? 24.412 15.757 -1.850 1.00 80.50 102 ASN A CA 1
ATOM 802 C C . ASN A 1 102 ? 24.141 15.466 -0.358 1.00 80.50 102 ASN A C 1
ATOM 804 O O . ASN A 1 102 ? 24.862 14.686 0.255 1.00 80.50 102 ASN A O 1
ATOM 808 N N . ASN A 1 103 ? 23.118 16.098 0.229 1.00 78.44 103 ASN A N 1
ATOM 809 C CA . ASN A 1 103 ? 22.751 15.974 1.644 1.00 78.44 103 ASN A CA 1
ATOM 810 C C . ASN A 1 103 ? 21.556 15.032 1.869 1.00 78.44 103 ASN A C 1
ATOM 812 O O . ASN A 1 103 ? 21.154 14.814 3.016 1.00 78.44 103 ASN A O 1
ATOM 816 N N . VAL A 1 104 ? 20.975 14.493 0.794 1.00 84.00 104 VAL A N 1
ATOM 817 C CA . VAL A 1 104 ? 19.895 13.507 0.847 1.00 84.00 104 VAL A CA 1
ATOM 818 C C . VAL A 1 104 ? 20.515 12.109 0.841 1.00 84.00 104 VAL A C 1
ATOM 820 O O . VAL A 1 104 ? 21.438 11.861 0.064 1.00 84.00 104 VAL A O 1
ATOM 823 N N . PRO A 1 105 ? 20.045 11.177 1.691 1.00 84.81 105 PRO A N 1
ATOM 824 C CA . PRO A 1 105 ? 20.557 9.817 1.665 1.00 84.81 105 PRO A CA 1
ATOM 825 C C . PRO A 1 105 ? 20.383 9.170 0.282 1.00 84.81 105 PRO A C 1
ATOM 827 O O . PRO A 1 105 ? 19.322 9.316 -0.330 1.00 84.81 105 PRO A O 1
ATOM 830 N N . PRO A 1 106 ? 21.388 8.430 -0.211 1.00 85.31 106 PRO A N 1
ATOM 831 C CA . PRO A 1 106 ? 21.277 7.699 -1.467 1.00 85.31 106 PRO A CA 1
ATOM 832 C C . PRO A 1 106 ? 20.187 6.627 -1.382 1.00 85.31 106 PRO A C 1
ATOM 834 O O . PRO A 1 106 ? 19.921 6.077 -0.314 1.00 85.31 106 PRO A O 1
ATOM 837 N N . LEU A 1 107 ? 19.583 6.300 -2.525 1.00 85.44 107 LEU A N 1
ATOM 838 C CA . LEU A 1 107 ? 18.517 5.303 -2.622 1.00 85.44 107 LEU A CA 1
ATOM 839 C C . LEU A 1 107 ? 18.949 3.947 -2.033 1.00 85.44 107 LEU A C 1
ATOM 841 O O . LEU A 1 107 ? 20.072 3.493 -2.251 1.00 85.44 107 LEU A O 1
ATOM 845 N N . SER A 1 108 ? 18.035 3.274 -1.326 1.00 86.00 108 SER A N 1
ATOM 846 C CA . SER A 1 108 ? 18.263 1.905 -0.846 1.00 86.00 108 SER A CA 1
ATOM 847 C C . SER A 1 108 ? 18.602 0.964 -2.007 1.00 86.00 108 SER A C 1
ATOM 849 O O . SER A 1 108 ? 17.939 0.965 -3.049 1.00 86.00 108 SER A O 1
ATOM 851 N N . ASN A 1 109 ? 19.566 0.067 -1.793 1.00 82.69 109 ASN A N 1
ATOM 852 C CA . ASN A 1 109 ? 19.937 -0.963 -2.769 1.00 82.69 109 ASN A CA 1
ATOM 853 C C . ASN A 1 109 ? 18.755 -1.881 -3.141 1.00 82.69 109 ASN A C 1
ATOM 855 O O . ASN A 1 109 ? 18.723 -2.452 -4.230 1.00 82.69 109 ASN A O 1
ATOM 859 N N . TYR A 1 110 ? 17.755 -2.016 -2.260 1.00 82.62 110 TYR A N 1
ATOM 860 C CA . TYR A 1 110 ? 16.546 -2.805 -2.522 1.00 82.62 110 TYR A CA 1
ATOM 861 C C . TYR A 1 110 ? 15.506 -2.071 -3.373 1.00 82.62 110 TYR A C 1
ATOM 863 O O . TYR A 1 110 ? 14.614 -2.707 -3.952 1.00 82.62 110 TYR A O 1
ATOM 871 N N . ASP A 1 111 ? 15.575 -0.744 -3.401 1.00 85.81 111 ASP A N 1
ATOM 872 C CA . ASP A 1 111 ? 14.739 0.132 -4.221 1.00 85.81 111 ASP A CA 1
ATOM 873 C C . ASP A 1 111 ? 15.419 0.485 -5.553 1.00 85.81 111 ASP A C 1
ATOM 875 O O . ASP A 1 111 ? 14.741 0.913 -6.483 1.00 85.81 111 ASP A O 1
ATOM 879 N N . ALA A 1 112 ? 16.722 0.218 -5.689 1.00 87.25 112 ALA A N 1
ATOM 880 C CA . ALA A 1 112 ? 17.483 0.463 -6.907 1.00 87.25 112 ALA A CA 1
ATOM 881 C C . ALA A 1 112 ? 16.900 -0.245 -8.145 1.00 87.25 112 ALA A C 1
ATOM 883 O O . ALA A 1 112 ? 16.485 -1.413 -8.104 1.00 87.25 112 ALA A O 1
ATOM 884 N N . THR A 1 113 ? 16.926 0.459 -9.279 1.00 85.31 113 THR A N 1
ATOM 885 C CA . THR A 1 113 ? 16.377 -0.013 -10.556 1.00 85.31 113 THR A CA 1
ATOM 886 C C . THR A 1 113 ? 17.061 -1.282 -11.039 1.00 85.31 113 THR A C 1
ATOM 888 O O . THR A 1 113 ? 16.370 -2.196 -11.468 1.00 85.31 113 THR A O 1
ATOM 891 N N . ALA A 1 114 ? 18.389 -1.392 -10.920 1.00 85.00 114 ALA A N 1
ATOM 892 C CA . ALA A 1 114 ? 19.146 -2.544 -11.419 1.00 85.00 114 ALA A CA 1
ATOM 893 C C . ALA A 1 114 ? 18.609 -3.882 -10.874 1.00 85.00 114 ALA A C 1
ATOM 895 O O . ALA A 1 114 ? 18.315 -4.800 -11.639 1.00 85.00 114 ALA A O 1
ATOM 896 N N . LEU A 1 115 ? 18.382 -3.968 -9.558 1.00 85.88 115 LEU A N 1
ATOM 897 C CA . LEU A 1 115 ? 17.870 -5.178 -8.911 1.00 85.88 115 LEU A CA 1
ATOM 898 C C . LEU A 1 115 ? 16.425 -5.490 -9.331 1.00 85.88 115 LEU A C 1
ATOM 900 O O . LEU A 1 115 ? 16.086 -6.631 -9.657 1.00 85.88 115 LEU A O 1
ATOM 904 N N . ASN A 1 116 ? 15.557 -4.477 -9.291 1.00 90.25 116 ASN A N 1
ATOM 905 C CA . ASN A 1 116 ? 14.130 -4.636 -9.570 1.00 90.25 116 ASN A CA 1
ATOM 906 C C . ASN A 1 116 ? 13.872 -4.926 -11.061 1.00 90.25 116 ASN A C 1
ATOM 908 O O . ASN A 1 116 ? 13.038 -5.774 -11.383 1.00 90.25 116 ASN A O 1
ATOM 912 N N . ASN A 1 117 ? 14.652 -4.310 -11.950 1.00 91.50 117 ASN A N 1
ATOM 913 C CA . ASN A 1 117 ? 14.635 -4.542 -13.388 1.00 91.50 117 ASN A CA 1
ATOM 914 C C . ASN A 1 117 ? 15.046 -5.973 -13.736 1.00 91.50 117 ASN A C 1
ATOM 916 O O . ASN A 1 117 ? 14.275 -6.677 -14.379 1.00 91.50 117 ASN A O 1
ATOM 920 N N . SER A 1 118 ? 16.201 -6.445 -13.254 1.00 90.25 118 SER A N 1
ATOM 921 C CA . SER A 1 118 ? 16.654 -7.821 -13.518 1.00 90.25 118 SER A CA 1
ATOM 922 C C . SER A 1 118 ? 15.643 -8.859 -13.029 1.00 90.25 118 SER A C 1
ATOM 924 O O . SER A 1 118 ? 15.421 -9.891 -13.663 1.00 90.25 118 SER A O 1
ATOM 926 N N . ARG A 1 119 ? 14.966 -8.575 -11.909 1.00 90.88 119 ARG A N 1
ATOM 927 C CA . ARG A 1 119 ? 13.895 -9.429 -11.395 1.00 90.88 119 ARG A CA 1
ATOM 928 C C . ARG A 1 119 ? 12.665 -9.451 -12.312 1.00 90.88 119 ARG A C 1
ATOM 930 O O . ARG A 1 119 ? 12.100 -10.533 -12.484 1.00 90.88 119 ARG A O 1
ATOM 937 N N . LEU A 1 120 ? 12.222 -8.298 -12.818 1.00 94.00 120 LEU A N 1
ATOM 938 C CA . LEU A 1 120 ? 11.070 -8.199 -13.720 1.00 94.00 120 LEU A CA 1
ATOM 939 C C . LEU A 1 120 ? 11.377 -8.845 -15.075 1.00 94.00 120 LEU A C 1
ATOM 941 O O . LEU A 1 120 ? 10.604 -9.689 -15.518 1.00 94.00 120 LEU A O 1
ATOM 945 N N . GLU A 1 121 ? 12.538 -8.533 -15.655 1.00 92.94 121 GLU A N 1
ATOM 946 C CA . GLU A 1 121 ? 13.016 -9.091 -16.923 1.00 92.94 121 GLU A CA 1
ATOM 947 C C . GLU A 1 121 ? 13.051 -10.618 -16.866 1.00 92.94 121 GLU A C 1
ATOM 949 O O . GLU A 1 121 ? 12.495 -11.294 -17.723 1.00 92.94 121 GLU A O 1
ATOM 954 N N . ARG A 1 122 ? 13.606 -11.193 -15.794 1.00 93.19 122 ARG A N 1
ATOM 955 C CA . ARG A 1 122 ? 13.614 -12.649 -15.622 1.00 93.19 122 ARG A CA 1
ATOM 956 C C . ARG A 1 122 ? 12.202 -13.244 -15.633 1.00 93.19 122 ARG A C 1
ATOM 958 O O . ARG A 1 122 ? 11.982 -14.259 -16.284 1.00 93.19 122 ARG A O 1
ATOM 965 N N . MET A 1 123 ? 11.242 -12.622 -14.941 1.00 94.19 123 MET A N 1
ATOM 966 C CA . MET A 1 123 ? 9.849 -13.096 -14.945 1.00 94.19 123 MET A CA 1
ATOM 967 C C . MET A 1 123 ? 9.174 -12.926 -16.310 1.00 94.19 123 MET A C 1
ATOM 969 O O . MET A 1 123 ? 8.326 -13.744 -16.666 1.00 94.19 123 MET A O 1
ATOM 973 N N . TRP A 1 124 ? 9.549 -11.897 -17.070 1.00 94.94 124 TRP A N 1
ATOM 974 C CA . TRP A 1 124 ? 9.104 -11.704 -18.445 1.00 94.94 124 TRP A CA 1
ATOM 975 C C . TRP A 1 124 ? 9.641 -12.801 -19.371 1.00 94.94 124 TRP A C 1
ATOM 977 O O . TRP A 1 124 ? 8.863 -13.448 -20.068 1.00 94.94 124 TRP A O 1
ATOM 987 N N . GLN A 1 125 ? 10.936 -13.105 -19.290 1.00 94.00 125 GLN A N 1
ATOM 988 C CA . GLN A 1 125 ? 11.557 -14.188 -20.057 1.00 94.00 125 GLN A CA 1
ATOM 989 C C . GLN A 1 125 ? 10.975 -15.567 -19.703 1.00 94.00 125 GLN A C 1
ATOM 991 O O . GLN A 1 125 ? 10.758 -16.397 -20.583 1.00 94.00 125 GLN A O 1
ATOM 996 N N . GLU A 1 126 ? 10.673 -15.823 -18.427 1.00 93.06 126 GLU A N 1
ATOM 997 C CA . GLU A 1 126 ? 9.968 -17.040 -17.995 1.00 93.06 126 GLU A CA 1
ATOM 998 C C . GLU A 1 126 ? 8.558 -17.145 -18.605 1.00 93.06 126 GLU A C 1
ATOM 1000 O O . GLU A 1 126 ? 8.145 -18.228 -19.023 1.00 93.06 126 GLU A O 1
ATOM 1005 N N . GLU A 1 127 ? 7.814 -16.036 -18.676 1.00 94.25 127 GLU A N 1
ATOM 1006 C CA . GLU A 1 127 ? 6.482 -15.999 -19.292 1.00 94.25 127 GLU A CA 1
ATOM 1007 C C . GLU A 1 127 ? 6.553 -16.252 -20.803 1.00 94.25 127 GLU A C 1
ATOM 1009 O O . GLU A 1 127 ? 5.782 -17.065 -21.316 1.00 94.25 127 GLU A O 1
ATOM 1014 N N . LEU A 1 128 ? 7.510 -15.619 -21.492 1.00 94.19 128 LEU A N 1
ATOM 1015 C CA . LEU A 1 128 ? 7.764 -15.825 -22.919 1.00 94.19 128 LEU A CA 1
ATOM 1016 C C . LEU A 1 128 ? 8.097 -17.286 -23.227 1.00 94.19 128 LEU A C 1
ATOM 1018 O O . LEU A 1 128 ? 7.488 -17.876 -24.115 1.00 94.19 128 LEU A O 1
ATOM 1022 N N . LYS A 1 129 ? 8.995 -17.901 -22.449 1.00 93.44 129 LYS A N 1
ATOM 1023 C CA . LYS A 1 129 ? 9.353 -19.320 -22.611 1.00 93.44 129 LYS A CA 1
ATOM 1024 C C . LYS A 1 129 ? 8.165 -20.253 -22.382 1.00 93.44 129 LYS A C 1
ATOM 1026 O O . LYS A 1 129 ? 8.041 -21.261 -23.066 1.00 93.44 129 LYS A O 1
ATOM 1031 N N . LYS A 1 130 ? 7.296 -19.939 -21.415 1.00 93.00 130 LYS A N 1
ATOM 1032 C CA . LYS A 1 130 ? 6.182 -20.816 -21.029 1.00 93.00 130 LYS A CA 1
ATOM 1033 C C . LYS A 1 130 ? 4.968 -20.702 -21.951 1.00 93.00 130 LYS A C 1
ATOM 1035 O O . LYS A 1 130 ? 4.290 -21.701 -22.176 1.00 93.00 130 LYS A O 1
ATOM 1040 N N . LYS A 1 131 ? 4.636 -19.495 -22.413 1.00 92.38 131 LYS A N 1
ATOM 1041 C CA . LYS A 1 131 ? 3.404 -19.232 -23.178 1.00 92.38 131 LYS A CA 1
ATOM 1042 C C . LYS A 1 131 ? 3.646 -18.914 -24.654 1.00 92.38 131 LYS A C 1
ATOM 1044 O O . LYS A 1 131 ? 2.691 -18.941 -25.428 1.00 92.38 131 LYS A O 1
ATOM 1049 N N . GLY A 1 132 ? 4.888 -18.637 -25.043 1.00 90.56 132 GLY A N 1
ATOM 1050 C CA . GLY A 1 132 ? 5.230 -18.111 -26.361 1.00 90.56 132 GLY A CA 1
ATOM 1051 C C . GLY A 1 132 ? 4.859 -16.634 -26.509 1.00 90.56 132 GLY A C 1
ATOM 1052 O O . GLY A 1 132 ? 4.051 -16.093 -25.753 1.00 90.56 132 GLY A O 1
ATOM 1053 N N . GLU A 1 133 ? 5.430 -15.976 -27.517 1.00 87.88 133 GLU A N 1
ATOM 1054 C CA . GLU A 1 133 ? 5.286 -14.529 -27.739 1.00 87.88 133 GLU A CA 1
ATOM 1055 C C . GLU A 1 133 ? 3.825 -14.090 -27.899 1.00 87.88 133 GLU A C 1
ATOM 1057 O O . GLU A 1 133 ? 3.405 -13.103 -27.305 1.00 87.88 133 GLU A O 1
ATOM 1062 N N . LYS A 1 134 ? 3.017 -14.872 -28.630 1.00 87.94 134 LYS A N 1
ATOM 1063 C CA . LYS A 1 134 ? 1.614 -14.535 -28.930 1.00 87.94 134 LYS A CA 1
ATOM 1064 C C . LYS A 1 134 ? 0.682 -14.576 -27.712 1.00 87.94 134 LYS A C 1
ATOM 1066 O O . LYS A 1 134 ? -0.383 -13.971 -27.752 1.00 87.94 134 LYS A O 1
ATOM 1071 N N . ARG A 1 135 ? 1.029 -15.325 -26.656 1.00 89.38 135 ARG A N 1
ATOM 1072 C CA . ARG A 1 135 ? 0.183 -15.506 -25.454 1.00 89.38 135 ARG A CA 1
ATOM 1073 C C . ARG A 1 135 ? 0.824 -14.960 -24.176 1.00 89.38 135 ARG A C 1
ATOM 1075 O O . ARG A 1 135 ? 0.216 -15.044 -23.104 1.00 89.38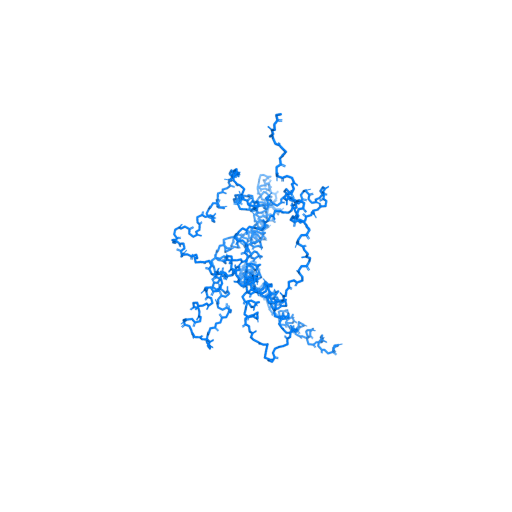 135 ARG A O 1
ATOM 1082 N N . ALA A 1 136 ? 2.048 -14.443 -24.254 1.00 92.69 136 ALA A N 1
ATOM 1083 C CA . ALA A 1 136 ? 2.704 -13.798 -23.128 1.00 92.69 136 ALA A CA 1
ATOM 1084 C C . ALA A 1 136 ? 2.009 -12.472 -22.794 1.00 92.69 136 ALA A C 1
ATOM 1086 O O . ALA A 1 136 ? 1.538 -11.753 -23.669 1.00 92.69 136 ALA A O 1
ATOM 1087 N N . SER A 1 137 ? 1.926 -12.146 -21.504 1.00 93.31 137 SER A N 1
ATOM 1088 C CA . SER A 1 137 ? 1.200 -10.964 -21.041 1.00 93.31 137 SER A CA 1
ATOM 1089 C C . SER A 1 137 ? 1.955 -10.265 -19.920 1.00 93.31 137 SER A C 1
ATOM 1091 O O . SER A 1 137 ? 2.186 -10.834 -18.850 1.00 93.31 137 SER A O 1
ATOM 1093 N N . LEU A 1 138 ? 2.298 -8.997 -20.155 1.00 90.81 138 LEU A N 1
ATOM 1094 C CA . LEU A 1 138 ? 2.965 -8.144 -19.170 1.00 90.81 138 LEU A CA 1
ATOM 1095 C C . LEU A 1 138 ? 2.106 -7.914 -17.927 1.00 90.81 138 LEU A C 1
ATOM 1097 O O . LEU A 1 138 ? 2.639 -7.876 -16.821 1.00 90.81 138 LEU A O 1
ATOM 1101 N N . PHE A 1 139 ? 0.782 -7.850 -18.082 1.00 91.31 139 PHE A N 1
ATOM 1102 C CA . PHE A 1 139 ? -0.148 -7.742 -16.959 1.00 91.31 139 PHE A CA 1
ATOM 1103 C C . PHE A 1 139 ? 0.001 -8.921 -15.985 1.00 91.31 139 PHE A C 1
ATOM 1105 O O . PHE A 1 139 ? 0.157 -8.734 -14.779 1.00 91.31 139 PHE A O 1
ATOM 1112 N N . HIS A 1 140 ? 0.057 -10.150 -16.507 1.00 92.44 140 HIS A N 1
ATOM 1113 C CA . HIS A 1 140 ? 0.248 -11.344 -15.680 1.00 92.44 140 HIS A CA 1
ATOM 1114 C C . HIS A 1 140 ? 1.600 -11.336 -14.953 1.00 92.44 140 HIS A C 1
ATOM 1116 O O . HIS A 1 140 ? 1.692 -11.747 -13.791 1.00 92.44 140 HIS A O 1
ATOM 1122 N N . VAL A 1 141 ? 2.650 -10.853 -15.619 1.00 94.12 141 VAL A N 1
ATOM 1123 C CA . VAL A 1 141 ? 3.984 -10.706 -15.025 1.00 94.12 141 VAL A CA 1
ATOM 1124 C C . VAL A 1 141 ? 3.992 -9.627 -13.941 1.00 94.12 141 VAL A C 1
ATOM 1126 O O . VAL A 1 141 ? 4.562 -9.860 -12.876 1.00 94.12 141 VAL A O 1
ATOM 1129 N N . ALA A 1 142 ? 3.306 -8.501 -14.147 1.00 93.25 142 ALA A N 1
ATOM 1130 C CA . ALA A 1 142 ? 3.157 -7.438 -13.156 1.00 93.25 142 ALA A CA 1
ATOM 1131 C C . ALA A 1 142 ? 2.445 -7.932 -11.884 1.00 93.25 142 ALA A C 1
ATOM 1133 O O . ALA A 1 142 ? 2.957 -7.745 -10.777 1.00 93.25 142 ALA A O 1
ATOM 1134 N N . ILE A 1 143 ? 1.338 -8.670 -12.022 1.00 92.19 143 ILE A N 1
ATOM 1135 C CA . ILE A 1 143 ? 0.644 -9.283 -10.876 1.00 92.19 143 ILE A CA 1
ATOM 1136 C C . ILE A 1 143 ? 1.562 -10.276 -10.146 1.00 92.19 143 ILE A C 1
ATOM 1138 O O . ILE A 1 143 ? 1.681 -10.250 -8.917 1.00 92.19 143 ILE A O 1
ATOM 1142 N N . ARG A 1 144 ? 2.286 -11.130 -10.886 1.00 93.75 144 ARG A N 1
ATOM 1143 C CA . ARG A 1 144 ? 3.257 -12.075 -10.303 1.00 93.75 144 ARG A CA 1
ATOM 1144 C C . ARG A 1 144 ? 4.394 -11.353 -9.573 1.00 93.75 144 ARG A C 1
ATOM 1146 O O . ARG A 1 144 ? 4.812 -11.805 -8.504 1.00 93.75 144 ARG A O 1
ATOM 1153 N N . TYR A 1 145 ? 4.872 -10.237 -10.119 1.00 92.12 145 TYR A N 1
ATOM 1154 C CA . TYR A 1 145 ? 5.927 -9.411 -9.537 1.00 92.12 145 TYR A CA 1
ATOM 1155 C C . TYR A 1 145 ? 5.524 -8.877 -8.157 1.00 92.12 145 TYR A C 1
ATOM 1157 O O . TYR A 1 145 ? 6.321 -8.922 -7.21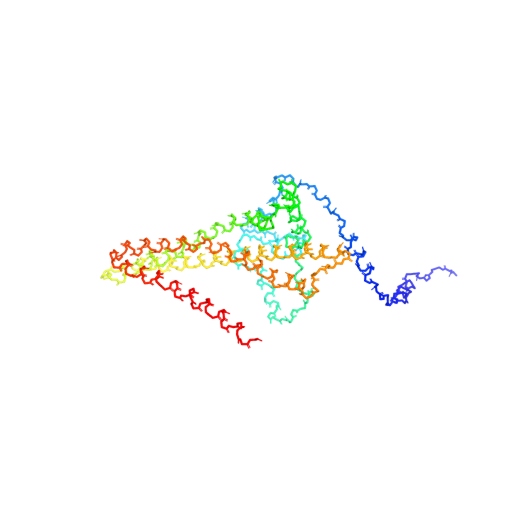0 1.00 92.12 145 TYR A O 1
ATOM 1165 N N . GLN A 1 146 ? 4.272 -8.440 -8.027 1.00 92.81 146 GLN A N 1
ATOM 1166 C CA . GLN A 1 146 ? 3.732 -7.827 -6.816 1.00 92.81 146 GLN A CA 1
ATOM 1167 C C . GLN A 1 146 ? 3.220 -8.838 -5.788 1.00 92.81 146 GLN A C 1
ATOM 1169 O O . GLN A 1 146 ? 3.242 -8.531 -4.598 1.00 92.81 146 GLN A O 1
ATOM 1174 N N . LYS A 1 147 ? 2.836 -10.055 -6.202 1.00 90.81 147 LYS A N 1
ATOM 1175 C CA . LYS A 1 147 ? 2.165 -11.073 -5.368 1.00 90.81 147 LYS A CA 1
ATOM 1176 C C . LYS A 1 147 ? 2.711 -11.201 -3.942 1.00 90.81 147 LYS A C 1
ATOM 1178 O O . LYS A 1 147 ? 1.947 -11.185 -2.987 1.00 90.81 147 LYS A O 1
ATOM 1183 N N . THR A 1 148 ? 4.028 -11.327 -3.768 1.00 86.56 148 THR A N 1
ATOM 1184 C CA . THR A 1 148 ? 4.621 -11.478 -2.425 1.00 86.56 148 THR A CA 1
ATOM 1185 C C . THR A 1 148 ? 4.397 -10.249 -1.545 1.00 86.56 148 THR A C 1
ATOM 1187 O O . THR A 1 148 ? 4.177 -10.392 -0.350 1.00 86.56 148 THR A O 1
ATOM 1190 N N . ARG A 1 149 ? 4.449 -9.045 -2.120 1.00 87.25 149 ARG A N 1
ATOM 1191 C CA . ARG A 1 149 ? 4.240 -7.795 -1.380 1.00 87.25 149 ARG A CA 1
ATOM 1192 C C . ARG A 1 149 ? 2.769 -7.571 -1.061 1.00 87.25 149 ARG A C 1
ATOM 1194 O O . ARG A 1 149 ? 2.495 -7.126 0.040 1.00 87.25 149 ARG A O 1
ATOM 1201 N N . LEU A 1 150 ? 1.869 -7.979 -1.959 1.00 86.81 150 LEU A N 1
ATOM 1202 C CA . LEU A 1 150 ? 0.422 -7.988 -1.712 1.00 86.81 150 LEU A CA 1
ATOM 1203 C C . LEU A 1 150 ? 0.047 -8.880 -0.525 1.00 86.81 150 LEU A C 1
ATOM 1205 O O . LEU A 1 150 ? -0.769 -8.508 0.309 1.00 86.81 150 LEU A O 1
ATOM 1209 N N . LEU A 1 151 ? 0.680 -10.052 -0.414 1.00 87.56 151 LEU A N 1
ATOM 1210 C CA . LEU A 1 151 ? 0.466 -10.937 0.733 1.00 87.56 151 LEU A CA 1
ATOM 1211 C C . LEU A 1 151 ? 0.986 -10.318 2.037 1.00 87.56 151 LEU A C 1
ATOM 1213 O O . LEU A 1 151 ? 0.329 -10.423 3.067 1.00 87.56 151 LEU A O 1
ATOM 1217 N N . ILE A 1 152 ? 2.139 -9.643 1.995 1.00 86.75 152 ILE A N 1
ATOM 1218 C CA . ILE A 1 152 ? 2.707 -8.965 3.171 1.00 86.75 152 ILE A CA 1
ATOM 1219 C C . ILE A 1 152 ? 1.849 -7.759 3.581 1.00 86.75 152 ILE A C 1
ATOM 1221 O O . ILE A 1 152 ? 1.612 -7.574 4.772 1.00 86.75 152 ILE A O 1
ATOM 1225 N N . SER A 1 153 ? 1.351 -6.965 2.627 1.00 89.56 153 SER A N 1
ATOM 1226 C CA . SER A 1 153 ? 0.444 -5.843 2.907 1.00 89.56 153 SER A CA 1
ATOM 1227 C C . SER A 1 153 ? -0.931 -6.301 3.397 1.00 89.56 153 SER A C 1
ATOM 1229 O O . SER A 1 153 ? -1.637 -5.515 4.019 1.00 89.56 153 SER A O 1
ATOM 1231 N N . GLY A 1 154 ? -1.302 -7.566 3.174 1.00 90.81 154 GLY A N 1
ATOM 1232 C CA . GLY A 1 154 ? -2.556 -8.141 3.658 1.00 90.81 154 GLY A CA 1
ATOM 1233 C C . GLY A 1 154 ? -2.711 -8.085 5.181 1.00 90.81 154 GLY A C 1
ATOM 1234 O O . GLY A 1 154 ? -3.809 -7.834 5.661 1.00 90.81 154 GLY A O 1
ATOM 1235 N N . ILE A 1 155 ? -1.623 -8.238 5.945 1.00 90.38 155 ILE A N 1
ATOM 1236 C CA . ILE A 1 155 ? -1.658 -8.186 7.419 1.00 90.38 155 ILE A CA 1
ATOM 1237 C C . ILE A 1 155 ? -2.039 -6.786 7.937 1.00 90.38 155 ILE A C 1
ATOM 1239 O O . ILE A 1 155 ? -3.055 -6.679 8.629 1.00 90.38 155 ILE A O 1
ATOM 1243 N N . PRO A 1 156 ? -1.295 -5.703 7.620 1.00 92.94 156 PRO A N 1
ATOM 1244 C CA . PRO A 1 156 ? -1.686 -4.365 8.055 1.00 92.94 156 PRO A CA 1
ATOM 1245 C C . PRO A 1 156 ? -3.032 -3.948 7.453 1.00 92.94 156 PRO A C 1
ATOM 1247 O O . PRO A 1 156 ? -3.799 -3.258 8.114 1.00 92.94 156 PRO A O 1
ATOM 1250 N N . MET A 1 157 ? -3.380 -4.423 6.253 1.00 92.94 157 MET A N 1
ATOM 1251 C CA . MET A 1 157 ? -4.686 -4.146 5.654 1.00 92.94 157 MET A CA 1
ATOM 1252 C C . MET A 1 157 ? -5.844 -4.796 6.426 1.00 92.94 157 MET A C 1
ATOM 1254 O O . MET A 1 157 ? -6.845 -4.132 6.682 1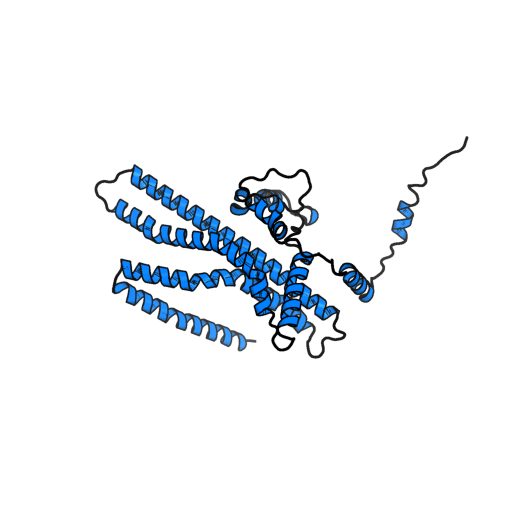.00 92.94 157 MET A O 1
ATOM 1258 N N . ALA A 1 158 ? -5.705 -6.049 6.862 1.00 93.31 158 ALA A N 1
ATOM 1259 C CA . ALA A 1 158 ? -6.710 -6.717 7.688 1.00 93.31 158 ALA A CA 1
ATOM 1260 C C . ALA A 1 158 ? -6.884 -6.024 9.049 1.00 93.31 158 ALA A C 1
ATOM 1262 O O . ALA A 1 158 ? -8.010 -5.785 9.482 1.00 93.31 158 ALA A O 1
ATOM 1263 N N . LEU A 1 159 ? -5.778 -5.639 9.698 1.00 94.50 159 LEU A N 1
ATOM 1264 C CA . LEU A 1 159 ? -5.819 -4.894 10.961 1.00 94.50 159 LEU A CA 1
ATOM 1265 C C . LEU A 1 159 ? -6.448 -3.507 10.794 1.00 94.50 159 LEU A C 1
ATOM 1267 O O . LEU A 1 159 ? -7.239 -3.094 11.638 1.00 94.50 159 LEU A O 1
ATOM 1271 N N . TYR A 1 160 ? -6.141 -2.806 9.699 1.00 94.38 160 TYR A N 1
ATOM 1272 C CA . TYR A 1 160 ? -6.775 -1.534 9.358 1.00 94.38 160 TYR A CA 1
ATOM 1273 C C . TYR A 1 160 ? -8.299 -1.675 9.264 1.00 94.38 160 TYR A C 1
ATOM 1275 O O . TYR A 1 160 ? -9.018 -0.888 9.877 1.00 94.38 160 TYR A O 1
ATOM 1283 N N . VAL A 1 161 ? -8.798 -2.688 8.550 1.00 93.50 161 VAL A N 1
ATOM 1284 C CA . VAL A 1 161 ? -10.243 -2.932 8.405 1.00 93.50 161 VAL A CA 1
ATOM 1285 C C . VAL A 1 161 ? -10.878 -3.278 9.740 1.00 93.50 161 VAL A C 1
ATOM 1287 O O . VAL A 1 161 ? -11.901 -2.701 10.096 1.00 93.50 161 VAL A O 1
ATOM 1290 N N . LEU A 1 162 ? -10.258 -4.191 10.491 1.00 94.06 162 LEU A N 1
ATOM 1291 C CA . LEU A 1 162 ? -10.770 -4.635 11.781 1.00 94.06 162 LEU A CA 1
ATOM 1292 C C . LEU A 1 162 ? -10.888 -3.466 12.761 1.00 94.06 162 LEU A C 1
ATOM 1294 O O . LEU A 1 162 ? -11.932 -3.305 13.390 1.00 94.06 162 LEU A O 1
ATOM 1298 N N . MET A 1 163 ? -9.850 -2.633 12.865 1.00 95.25 163 MET A N 1
ATOM 1299 C CA . MET A 1 163 ? -9.864 -1.468 13.751 1.00 95.25 163 MET A CA 1
ATOM 1300 C C . MET A 1 163 ? -10.833 -0.393 13.261 1.00 95.25 163 MET A C 1
ATOM 1302 O O . MET A 1 163 ? -11.563 0.145 14.081 1.00 95.25 163 MET A O 1
ATOM 1306 N N . SER A 1 164 ? -10.907 -0.138 11.946 1.00 92.88 164 SER A N 1
ATOM 1307 C CA . SER A 1 164 ? -11.882 0.802 11.361 1.00 92.88 164 SER A CA 1
ATOM 1308 C C . SER A 1 164 ? -13.319 0.395 11.658 1.00 92.88 164 SER A C 1
ATOM 1310 O O . SER A 1 164 ? -14.148 1.231 12.002 1.00 92.88 164 SER A O 1
ATOM 1312 N N . PHE A 1 165 ? -13.618 -0.897 11.529 1.00 91.88 165 PHE A N 1
ATOM 1313 C CA . PHE A 1 165 ? -14.945 -1.407 11.818 1.00 91.88 165 PHE A CA 1
ATOM 1314 C C . PHE A 1 165 ? -15.227 -1.365 13.320 1.00 91.88 165 PHE A C 1
ATOM 1316 O O . PHE A 1 165 ? -16.252 -0.834 13.732 1.00 91.88 165 PHE A O 1
ATOM 1323 N N . THR A 1 166 ? -14.308 -1.864 14.150 1.00 92.00 166 THR A N 1
ATOM 1324 C CA . THR A 1 166 ? -14.473 -1.919 15.614 1.00 92.00 166 THR A CA 1
ATOM 1325 C C . THR A 1 166 ? -14.653 -0.530 16.226 1.00 92.00 166 THR A C 1
ATOM 1327 O O . THR A 1 166 ? -15.510 -0.363 17.095 1.00 92.00 166 THR A O 1
ATOM 1330 N N . SER A 1 167 ? -13.890 0.471 15.770 1.00 93.25 167 SER A N 1
ATOM 1331 C CA . SER A 1 167 ? -13.989 1.836 16.293 1.00 93.25 167 SER A CA 1
ATOM 1332 C C . SER A 1 167 ? -15.330 2.483 15.944 1.00 93.25 167 SER A C 1
ATOM 1334 O O . SER A 1 167 ? -16.022 2.973 16.838 1.00 93.25 167 SER A O 1
ATOM 1336 N N . ALA A 1 168 ? -15.744 2.401 14.675 1.00 90.00 168 ALA A N 1
ATOM 1337 C CA . ALA A 1 168 ? -16.984 3.003 14.190 1.00 90.00 168 ALA A CA 1
ATOM 1338 C C . ALA A 1 168 ? -18.255 2.306 14.701 1.00 90.00 168 ALA A C 1
ATOM 1340 O O . ALA A 1 168 ? -19.290 2.951 14.846 1.00 90.00 168 ALA A O 1
ATOM 1341 N N . THR A 1 169 ? -18.196 0.997 14.960 1.00 88.69 169 THR A N 1
ATOM 1342 C CA . THR A 1 169 ? -19.375 0.198 15.324 1.00 88.69 169 THR A CA 1
ATOM 1343 C C . THR A 1 169 ? -19.425 -0.091 16.820 1.00 88.69 169 THR A C 1
ATOM 1345 O O . THR A 1 169 ? -20.247 0.466 17.539 1.00 88.69 169 THR A O 1
ATOM 1348 N N . VAL A 1 170 ? -18.519 -0.930 17.318 1.00 90.75 170 VAL A N 1
ATOM 1349 C CA . VAL A 1 170 ? -18.560 -1.468 18.682 1.00 90.75 170 VAL A CA 1
ATOM 1350 C C . VAL A 1 170 ? -18.249 -0.396 19.721 1.00 90.75 170 VAL A C 1
ATOM 1352 O O . VAL A 1 170 ? -18.998 -0.233 20.687 1.00 90.75 170 VAL A O 1
ATOM 1355 N N . ILE A 1 171 ? -17.148 0.339 19.542 1.00 93.69 171 ILE A N 1
ATOM 1356 C CA . ILE A 1 171 ? -16.699 1.322 20.537 1.00 93.69 171 ILE A CA 1
ATOM 1357 C C . ILE A 1 171 ? -17.670 2.499 20.579 1.00 93.69 171 ILE A C 1
ATOM 1359 O O . ILE A 1 171 ? -18.111 2.882 21.662 1.00 93.69 171 ILE A O 1
ATOM 1363 N N . LEU A 1 172 ? -18.066 3.022 19.415 1.00 91.94 172 LEU A N 1
ATOM 1364 C CA . LEU A 1 172 ? -19.019 4.125 19.341 1.00 91.94 172 LEU A CA 1
ATOM 1365 C C . LEU A 1 172 ? -20.377 3.761 19.959 1.00 91.94 172 LEU A C 1
ATOM 1367 O O . LEU A 1 172 ? -20.902 4.529 20.764 1.00 91.94 172 LEU A O 1
ATOM 1371 N N . GLN A 1 173 ? -20.917 2.572 19.667 1.00 90.25 173 GLN A N 1
ATOM 1372 C CA . GLN A 1 173 ? -22.154 2.112 20.307 1.00 90.25 173 GLN A CA 1
ATOM 1373 C C . GLN A 1 173 ? -22.005 1.943 21.817 1.00 90.25 173 GLN A C 1
ATOM 1375 O O . GLN A 1 173 ? -22.910 2.303 22.565 1.00 90.25 173 GLN A O 1
ATOM 1380 N N . SER A 1 174 ? -20.862 1.442 22.282 1.00 91.75 174 SER A N 1
ATOM 1381 C CA . SER A 1 174 ? -20.596 1.291 23.715 1.00 91.75 174 SER A CA 1
ATOM 1382 C C . SER A 1 174 ? -20.533 2.646 24.429 1.00 91.75 174 SER A C 1
ATOM 1384 O O . SER A 1 174 ? -21.035 2.776 25.545 1.00 91.75 174 SER A O 1
ATOM 1386 N N . ILE A 1 175 ? -19.964 3.670 23.782 1.00 93.62 175 ILE A N 1
ATOM 1387 C CA . ILE A 1 175 ? -19.942 5.052 24.289 1.00 93.62 175 ILE A CA 1
ATOM 1388 C C . ILE A 1 175 ? -21.355 5.640 24.332 1.00 93.62 175 ILE A C 1
ATOM 1390 O O . ILE A 1 175 ? -21.725 6.275 25.323 1.00 93.62 175 ILE A O 1
ATOM 1394 N N . LEU A 1 176 ? -22.159 5.409 23.294 1.00 92.38 176 LEU A N 1
ATOM 1395 C CA . LEU A 1 176 ? -23.544 5.870 23.241 1.00 92.38 176 LEU A CA 1
ATOM 1396 C C . LEU A 1 176 ? -24.371 5.240 24.372 1.00 92.38 176 LEU A C 1
ATOM 1398 O O . LEU A 1 176 ? -24.928 5.961 25.198 1.00 92.38 176 LEU A O 1
ATOM 1402 N N . GLN A 1 177 ? -24.312 3.914 24.522 1.00 91.31 177 GLN A N 1
ATOM 1403 C CA . GLN A 1 177 ? -24.972 3.200 25.621 1.00 91.31 177 GLN A CA 1
ATOM 1404 C C . GLN A 1 177 ? -24.464 3.637 27.002 1.00 91.31 177 GLN A C 1
ATOM 1406 O O . GLN A 1 177 ? -25.232 3.703 27.958 1.00 91.31 177 GLN A O 1
ATOM 1411 N N . TYR A 1 178 ? -23.169 3.933 27.145 1.00 92.25 178 TYR A N 1
ATOM 1412 C CA . TYR A 1 178 ? -22.622 4.476 28.391 1.00 92.25 178 TYR A CA 1
ATOM 1413 C C . TYR A 1 178 ? -23.197 5.862 28.715 1.00 92.25 178 TYR A C 1
ATOM 1415 O O . TYR A 1 178 ? -23.440 6.176 29.882 1.00 92.25 178 TYR A O 1
ATOM 1423 N N . THR A 1 179 ? -23.443 6.681 27.692 1.00 91.81 179 THR A N 1
ATOM 1424 C CA . THR A 1 179 ? -23.978 8.038 27.844 1.00 91.81 179 THR A CA 1
ATOM 1425 C C . THR A 1 179 ? -25.451 8.033 28.256 1.00 91.81 179 THR A C 1
ATOM 1427 O O . THR A 1 179 ? -25.854 8.899 29.033 1.00 91.81 179 THR A O 1
ATOM 1430 N N . GLU A 1 180 ? -26.221 7.036 27.823 1.00 91.75 180 GLU A N 1
ATOM 1431 C CA . GLU A 1 180 ? -27.650 6.876 28.138 1.00 91.75 180 GLU A CA 1
ATOM 1432 C C . GLU A 1 180 ? -27.926 6.294 29.537 1.00 91.75 180 GLU A C 1
ATOM 1434 O O . GLU A 1 180 ? -29.010 6.480 30.089 1.00 91.75 180 GLU A O 1
ATOM 1439 N N . ARG A 1 181 ? -26.962 5.599 30.155 1.00 91.25 181 ARG A N 1
ATOM 1440 C CA . ARG A 1 181 ? -27.141 5.006 31.495 1.00 91.25 181 ARG A CA 1
ATOM 1441 C C . ARG A 1 181 ? -27.279 6.078 32.582 1.00 91.25 181 ARG A C 1
ATOM 1443 O O . ARG A 1 181 ? -26.456 6.985 32.666 1.00 91.25 181 ARG A O 1
ATOM 1450 N N . GLN A 1 182 ? -28.252 5.914 33.483 1.00 77.31 182 GLN A N 1
ATOM 1451 C CA . GLN A 1 182 ? -28.463 6.814 34.632 1.00 77.31 182 GLN A CA 1
ATOM 1452 C C . GLN A 1 182 ? -27.343 6.734 35.682 1.00 77.31 182 GLN A C 1
ATOM 1454 O O . GLN A 1 182 ? -26.936 7.758 36.222 1.00 77.31 182 GLN A O 1
ATOM 1459 N N . SER A 1 183 ? -26.807 5.537 35.949 1.00 75.12 183 SER A N 1
ATOM 1460 C CA . SER A 1 183 ? -25.662 5.338 36.848 1.00 75.12 183 SER A CA 1
ATOM 1461 C C . SER A 1 183 ? -24.409 4.998 36.044 1.00 75.12 183 SER A C 1
ATOM 1463 O O . SER A 1 183 ? -24.346 3.969 35.364 1.00 75.12 183 SER A O 1
ATOM 1465 N N . LYS A 1 184 ? -23.410 5.883 36.100 1.00 83.62 184 LYS A N 1
ATOM 1466 C CA . LYS A 1 184 ? -22.200 5.810 35.273 1.00 83.62 184 LYS A CA 1
ATOM 1467 C C . LYS A 1 184 ? -20.979 5.516 36.137 1.00 83.62 184 LYS A C 1
ATOM 1469 O O . LYS A 1 184 ? -20.629 6.286 37.025 1.00 83.62 184 LYS A O 1
ATOM 1474 N N . LYS A 1 185 ? -20.287 4.412 35.845 1.00 89.81 185 LYS A N 1
ATOM 1475 C CA . LYS A 1 185 ? -18.966 4.124 36.420 1.00 89.81 185 LYS A CA 1
ATOM 1476 C C . LYS A 1 185 ? -17.897 4.869 35.621 1.00 89.81 185 LYS A C 1
ATOM 1478 O O . LYS A 1 185 ? -17.651 4.514 34.471 1.00 89.81 185 LYS A O 1
ATOM 1483 N N . VAL A 1 186 ? -17.229 5.841 36.244 1.00 90.44 186 VAL A N 1
ATOM 1484 C CA . VAL A 1 186 ? -16.191 6.675 35.601 1.00 90.44 186 VAL A CA 1
ATOM 1485 C C . VAL A 1 186 ? -15.069 5.833 34.982 1.00 90.44 186 VAL A C 1
ATOM 1487 O O . VAL A 1 186 ? -14.630 6.119 33.871 1.00 90.44 186 VAL A O 1
ATOM 1490 N N . SER A 1 187 ? -14.657 4.746 35.643 1.00 91.81 187 SER A N 1
ATOM 1491 C CA . SER A 1 187 ? -13.622 3.832 35.138 1.00 91.81 187 SER A CA 1
ATOM 1492 C C . SER A 1 187 ? -13.971 3.201 33.785 1.00 91.81 187 SER A C 1
ATOM 1494 O O . SER A 1 187 ? -13.091 3.046 32.940 1.00 91.81 187 SER A O 1
ATOM 1496 N N . LEU A 1 188 ? -15.249 2.885 33.548 1.00 92.50 188 LEU A N 1
ATOM 1497 C CA . LEU A 1 188 ? -15.724 2.342 32.274 1.00 92.50 188 LEU A CA 1
ATOM 1498 C C . LEU A 1 188 ? -15.638 3.409 31.174 1.00 92.50 188 LEU A C 1
ATOM 1500 O O . LEU A 1 188 ? -15.126 3.124 30.095 1.00 92.50 188 LEU A O 1
ATOM 1504 N N . GLY A 1 189 ? -16.052 4.646 31.467 1.00 92.69 189 GLY A N 1
ATOM 1505 C CA . GLY A 1 189 ? -15.921 5.769 30.534 1.00 92.69 189 GLY A CA 1
ATOM 1506 C C . GLY A 1 189 ? -14.467 6.033 30.129 1.00 92.69 189 GLY A C 1
ATOM 1507 O O . GLY A 1 189 ? -14.166 6.130 28.942 1.00 92.69 189 GLY A O 1
ATOM 1508 N N . VAL A 1 190 ? -13.546 6.057 31.100 1.00 94.88 190 VAL A N 1
ATOM 1509 C CA . VAL A 1 190 ? -12.102 6.198 30.836 1.00 94.88 190 VAL A CA 1
ATOM 1510 C C . VAL A 1 190 ? -11.580 5.040 29.977 1.00 94.88 190 VAL A C 1
ATOM 1512 O O . VAL A 1 190 ? -10.850 5.273 29.012 1.00 94.88 190 VAL A O 1
ATOM 1515 N N . GLY A 1 191 ? -11.997 3.804 30.272 1.00 95.94 191 GLY A N 1
ATOM 1516 C CA . GLY A 1 191 ? -11.647 2.626 29.478 1.00 95.94 191 GLY A CA 1
ATOM 1517 C C . GLY A 1 191 ? -12.113 2.718 28.022 1.00 95.94 191 GLY A C 1
ATOM 1518 O O . GLY A 1 191 ? -11.342 2.404 27.117 1.00 95.94 191 GLY A O 1
ATOM 1519 N N . LEU A 1 192 ? -13.334 3.207 27.775 1.00 95.00 192 LEU A N 1
ATOM 1520 C CA . LEU A 1 192 ? -13.861 3.413 26.420 1.00 95.00 192 LEU A CA 1
ATOM 1521 C C . LEU A 1 192 ? -13.098 4.498 25.653 1.00 95.00 192 LEU A C 1
ATOM 1523 O O . LEU A 1 192 ? -12.787 4.298 24.480 1.00 95.00 192 LEU A O 1
ATOM 1527 N N . CYS A 1 193 ? -12.739 5.609 26.303 1.00 95.00 193 CYS A N 1
ATOM 1528 C CA . CYS A 1 193 ? -11.915 6.650 25.683 1.00 95.00 193 CYS A CA 1
ATOM 1529 C C . CYS A 1 193 ? -10.531 6.116 25.288 1.00 95.00 193 CYS A C 1
ATOM 1531 O O . CYS A 1 193 ? -10.059 6.369 24.179 1.00 95.00 193 CYS A O 1
ATOM 1533 N N . PHE A 1 194 ? -9.894 5.337 26.168 1.00 96.44 194 PHE A N 1
ATOM 1534 C CA . PHE A 1 194 ? -8.600 4.722 25.874 1.00 96.44 194 PHE A CA 1
ATOM 1535 C C . PHE A 1 194 ? -8.696 3.674 24.756 1.00 96.44 194 PHE A C 1
ATOM 1537 O O . PHE A 1 194 ? -7.821 3.616 23.887 1.00 96.44 194 PHE A O 1
ATOM 1544 N N . ALA A 1 195 ? -9.769 2.878 24.737 1.00 95.94 195 ALA A N 1
ATOM 1545 C CA . ALA A 1 195 ? -10.039 1.921 23.669 1.00 95.94 195 ALA A CA 1
ATOM 1546 C C . ALA A 1 195 ? -10.238 2.626 22.320 1.00 95.94 195 ALA A C 1
ATOM 1548 O O . ALA A 1 195 ? -9.638 2.211 21.328 1.00 95.94 195 ALA A O 1
ATOM 1549 N N . LEU A 1 196 ? -11.009 3.721 22.290 1.00 95.69 196 LEU A N 1
ATOM 1550 C CA . LEU A 1 196 ? -11.208 4.527 21.087 1.00 95.69 196 LEU A CA 1
ATOM 1551 C C . LEU A 1 196 ? -9.871 5.069 20.575 1.00 95.69 196 LEU A C 1
ATOM 1553 O O . LEU A 1 196 ? -9.502 4.792 19.436 1.00 95.69 196 LEU A O 1
ATOM 1557 N N . PHE A 1 197 ? -9.107 5.749 21.434 1.00 96.81 197 PHE A N 1
ATOM 1558 C CA . PHE A 1 197 ? -7.791 6.282 21.078 1.00 96.81 197 PHE A CA 1
ATOM 1559 C C . PHE A 1 197 ? -6.850 5.201 20.531 1.00 96.81 197 PHE A C 1
ATOM 1561 O O . PHE A 1 197 ? -6.265 5.370 19.463 1.00 96.81 197 PHE A O 1
ATOM 1568 N N . SER A 1 198 ? -6.740 4.067 21.226 1.00 96.25 198 SER A N 1
ATOM 1569 C CA . SER A 1 198 ? -5.868 2.963 20.815 1.00 96.25 198 SER A CA 1
ATOM 1570 C C . SER A 1 198 ? -6.303 2.374 19.472 1.00 96.25 198 SER A C 1
ATOM 1572 O O . SER A 1 198 ? -5.463 2.153 18.600 1.00 96.25 198 SER A O 1
ATOM 1574 N N . SER A 1 199 ? -7.609 2.161 19.271 1.00 96.81 199 SER A N 1
ATOM 1575 C CA . SER A 1 199 ? -8.142 1.640 18.007 1.00 96.81 199 SER A CA 1
ATOM 1576 C C . SER A 1 199 ? -7.852 2.583 16.837 1.00 96.81 199 SER A C 1
ATOM 1578 O O . SER A 1 199 ? -7.380 2.137 15.792 1.00 96.81 199 SER A O 1
ATOM 1580 N N . GLU A 1 200 ? -8.021 3.892 17.035 1.00 96.38 200 GLU A N 1
ATOM 1581 C CA . GLU A 1 200 ? -7.770 4.920 16.026 1.00 96.38 200 GLU A CA 1
ATOM 1582 C C . GLU A 1 200 ? -6.275 5.081 15.717 1.00 96.38 200 GLU A C 1
ATOM 1584 O O . GLU A 1 200 ? -5.885 5.186 14.550 1.00 96.38 200 GLU A O 1
ATOM 1589 N N . ALA A 1 201 ? -5.413 5.009 16.733 1.00 95.56 201 ALA A N 1
ATOM 1590 C CA . ALA A 1 201 ? -3.963 5.044 16.560 1.00 95.56 201 ALA A CA 1
ATOM 1591 C C . ALA A 1 201 ? -3.451 3.830 15.766 1.00 95.56 201 ALA A C 1
ATOM 1593 O O . ALA A 1 201 ? -2.643 3.981 14.840 1.00 95.56 201 ALA A O 1
ATOM 1594 N N . ILE A 1 202 ? -3.950 2.627 16.079 1.00 95.62 202 ILE A N 1
ATOM 1595 C CA . ILE A 1 202 ? -3.612 1.405 15.337 1.00 95.62 202 ILE A CA 1
ATOM 1596 C C . ILE A 1 202 ? -4.140 1.512 13.906 1.00 95.62 202 ILE A C 1
ATOM 1598 O O . ILE A 1 202 ? -3.379 1.288 12.964 1.00 95.62 202 ILE A O 1
ATOM 1602 N N . ARG A 1 203 ? -5.406 1.906 13.722 1.00 95.38 203 ARG A N 1
ATOM 1603 C CA . ARG A 1 203 ? -6.035 2.088 12.406 1.00 95.38 203 ARG A CA 1
ATOM 1604 C C . ARG A 1 203 ? -5.217 3.024 11.516 1.00 95.38 203 ARG A C 1
ATOM 1606 O O . ARG A 1 203 ? -4.893 2.661 10.386 1.00 95.38 203 ARG A O 1
ATOM 1613 N N . SER A 1 204 ? -4.850 4.194 12.038 1.00 95.75 204 SER A N 1
ATOM 1614 C CA . SER A 1 204 ? -4.059 5.200 11.323 1.00 95.75 204 SER A CA 1
ATOM 1615 C C . SER A 1 204 ? -2.672 4.671 10.937 1.00 95.75 204 SER A C 1
ATOM 1617 O O . SER A 1 204 ? -2.271 4.741 9.774 1.00 95.75 204 SER A O 1
ATOM 1619 N N . THR A 1 205 ? -1.970 4.036 11.881 1.00 93.88 205 THR A N 1
ATOM 1620 C CA . THR A 1 205 ? -0.632 3.469 11.640 1.00 93.88 205 THR A CA 1
ATOM 1621 C C . THR A 1 205 ? -0.667 2.351 10.596 1.00 93.88 205 THR A C 1
ATOM 1623 O O . THR A 1 205 ? 0.173 2.297 9.696 1.00 93.88 205 THR A O 1
ATOM 1626 N N . MET A 1 206 ? -1.657 1.458 10.677 1.00 94.81 206 MET A N 1
ATOM 1627 C CA . MET A 1 206 ? -1.825 0.372 9.712 1.00 94.81 206 MET A CA 1
ATOM 1628 C C . MET A 1 206 ? -2.140 0.903 8.311 1.00 94.81 206 MET A C 1
ATOM 1630 O O . MET A 1 206 ? -1.576 0.406 7.335 1.00 94.81 206 MET A O 1
ATOM 1634 N N . PHE A 1 207 ? -2.971 1.944 8.201 1.00 94.00 207 PHE A N 1
ATOM 1635 C CA . PHE A 1 207 ? -3.249 2.599 6.924 1.00 94.00 207 PHE A CA 1
ATOM 1636 C C . PHE A 1 207 ? -1.980 3.204 6.305 1.00 94.00 207 PHE A C 1
ATOM 1638 O O . PHE A 1 207 ? -1.682 2.951 5.136 1.00 94.00 207 PHE A O 1
ATOM 1645 N N . ALA A 1 208 ? -1.180 3.921 7.101 1.00 93.88 208 ALA A N 1
ATOM 1646 C CA . ALA A 1 208 ? 0.092 4.486 6.652 1.00 93.88 208 ALA A CA 1
ATOM 1647 C C . ALA A 1 208 ? 1.075 3.401 6.170 1.00 93.88 208 ALA A C 1
ATOM 1649 O O . ALA A 1 208 ? 1.730 3.557 5.137 1.00 93.88 208 ALA A O 1
ATOM 1650 N N . LEU A 1 209 ? 1.139 2.260 6.866 1.00 92.62 209 LEU A N 1
ATOM 1651 C CA . LEU A 1 209 ? 1.947 1.109 6.453 1.00 92.62 209 LEU A CA 1
ATOM 1652 C C . LEU A 1 209 ? 1.491 0.509 5.119 1.00 92.62 209 LEU A C 1
ATOM 1654 O O . LEU A 1 209 ? 2.333 0.244 4.257 1.00 92.62 209 LEU A O 1
ATOM 1658 N N . VAL A 1 210 ? 0.182 0.306 4.927 1.00 93.12 210 VAL A N 1
ATOM 1659 C CA . VAL A 1 210 ? -0.371 -0.167 3.645 1.00 93.12 210 VAL A CA 1
ATOM 1660 C C . VAL A 1 210 ? 0.006 0.803 2.529 1.00 93.12 210 VAL A C 1
ATOM 1662 O O . VAL A 1 210 ? 0.529 0.380 1.495 1.00 93.12 210 VAL A O 1
ATOM 1665 N N . TRP A 1 211 ? -0.177 2.104 2.765 1.00 93.31 211 TRP A N 1
ATOM 1666 C CA . TRP A 1 211 ? 0.167 3.145 1.804 1.00 93.31 211 TRP A CA 1
ATOM 1667 C C . TRP A 1 211 ? 1.649 3.101 1.420 1.00 93.31 211 TRP A C 1
ATOM 1669 O O . TRP A 1 211 ? 1.981 3.066 0.233 1.00 93.31 211 TRP A O 1
ATOM 1679 N N . ALA A 1 212 ? 2.553 3.020 2.395 1.00 92.19 212 ALA A N 1
ATOM 1680 C CA . ALA A 1 212 ? 3.988 2.972 2.137 1.00 92.19 212 ALA A CA 1
ATOM 1681 C C . ALA A 1 212 ? 4.430 1.702 1.395 1.00 92.19 212 ALA A C 1
ATOM 1683 O O . ALA A 1 212 ? 5.254 1.779 0.477 1.00 92.19 212 ALA A O 1
ATOM 1684 N N . ILE A 1 213 ? 3.886 0.531 1.750 1.00 91.62 213 ILE A N 1
ATOM 1685 C CA . ILE A 1 213 ? 4.197 -0.730 1.059 1.00 91.62 213 ILE A CA 1
ATOM 1686 C C . ILE A 1 213 ? 3.728 -0.666 -0.398 1.00 91.62 213 ILE A C 1
ATOM 1688 O O . ILE A 1 213 ? 4.489 -1.036 -1.302 1.00 91.62 213 ILE A O 1
ATOM 1692 N N . ASN A 1 214 ? 2.511 -0.178 -0.635 1.00 93.62 214 ASN A N 1
ATOM 1693 C CA . ASN A 1 214 ? 1.928 -0.098 -1.970 1.00 93.62 214 ASN A CA 1
ATOM 1694 C C . ASN A 1 214 ? 2.665 0.916 -2.848 1.00 93.62 214 ASN A C 1
ATOM 1696 O O . ASN A 1 214 ? 3.076 0.561 -3.950 1.00 93.62 214 ASN A O 1
ATOM 1700 N N . ASN A 1 215 ? 2.951 2.117 -2.334 1.00 93.75 215 ASN A N 1
ATOM 1701 C CA . ASN A 1 215 ? 3.699 3.141 -3.069 1.00 93.75 215 ASN A CA 1
ATOM 1702 C C . ASN A 1 215 ? 5.094 2.652 -3.464 1.00 93.75 215 ASN A C 1
ATOM 1704 O O . ASN A 1 215 ? 5.487 2.751 -4.626 1.00 93.75 215 ASN A O 1
ATOM 1708 N N . ARG A 1 216 ? 5.842 2.038 -2.537 1.00 92.19 216 ARG A N 1
ATOM 1709 C CA . ARG A 1 216 ? 7.154 1.461 -2.879 1.00 92.19 216 ARG A CA 1
ATOM 1710 C C . ARG A 1 216 ? 7.048 0.343 -3.901 1.00 92.19 216 ARG A C 1
ATOM 1712 O O . ARG A 1 216 ? 7.922 0.199 -4.753 1.00 92.19 216 ARG A O 1
ATOM 1719 N N . THR A 1 217 ? 6.000 -0.469 -3.819 1.00 93.56 217 THR A N 1
ATOM 1720 C CA . THR A 1 217 ? 5.751 -1.532 -4.798 1.00 93.56 217 THR A CA 1
ATOM 1721 C C . THR A 1 217 ? 5.462 -0.950 -6.179 1.00 93.56 217 THR A C 1
ATOM 1723 O O . THR A 1 217 ? 6.029 -1.434 -7.161 1.00 93.56 217 THR A O 1
ATOM 1726 N N . GLY A 1 218 ? 4.655 0.111 -6.244 1.00 94.94 218 GLY A N 1
ATOM 1727 C CA . GLY A 1 218 ? 4.374 0.861 -7.460 1.00 94.94 218 GLY A CA 1
ATOM 1728 C C . GLY A 1 218 ? 5.631 1.463 -8.069 1.00 94.94 218 GLY A C 1
ATOM 1729 O O . GLY A 1 218 ? 5.900 1.219 -9.243 1.00 94.94 218 GLY A O 1
ATOM 1730 N N . ILE A 1 219 ? 6.440 2.179 -7.280 1.00 94.62 219 ILE A N 1
ATOM 1731 C CA . ILE A 1 219 ? 7.687 2.805 -7.755 1.00 94.62 219 ILE A CA 1
ATOM 1732 C C . ILE A 1 219 ? 8.622 1.747 -8.347 1.00 94.62 219 ILE A C 1
ATOM 1734 O O . ILE A 1 219 ? 9.125 1.919 -9.457 1.00 94.62 219 ILE A O 1
ATOM 1738 N N . ARG A 1 220 ? 8.814 0.619 -7.649 1.00 94.06 220 ARG A N 1
ATOM 1739 C CA . ARG A 1 220 ? 9.673 -0.476 -8.128 1.00 94.06 220 ARG A CA 1
ATOM 1740 C C . ARG A 1 220 ? 9.155 -1.094 -9.424 1.00 94.06 220 ARG A C 1
ATOM 1742 O O . ARG A 1 220 ? 9.969 -1.426 -10.280 1.00 94.06 220 ARG A O 1
ATOM 1749 N N . LEU A 1 221 ? 7.838 -1.285 -9.563 1.00 94.81 221 LEU A N 1
ATOM 1750 C CA . LEU A 1 221 ? 7.262 -1.841 -10.789 1.00 94.81 221 LEU A CA 1
ATOM 1751 C C . LEU A 1 221 ? 7.382 -0.856 -11.956 1.00 94.81 221 LEU A C 1
ATOM 1753 O O . LEU A 1 221 ? 7.871 -1.253 -13.008 1.00 94.81 221 LEU A O 1
ATOM 1757 N N . ARG A 1 222 ? 6.990 0.412 -11.764 1.00 95.06 222 ARG A N 1
ATOM 1758 C CA . ARG A 1 222 ? 7.109 1.460 -12.788 1.00 95.06 222 ARG A CA 1
ATOM 1759 C C . ARG A 1 222 ? 8.550 1.601 -13.251 1.00 95.06 222 ARG A C 1
ATOM 1761 O O . ARG A 1 222 ? 8.814 1.488 -14.437 1.00 95.06 222 ARG A O 1
ATOM 1768 N N . SER A 1 223 ? 9.482 1.779 -12.317 1.00 94.19 223 SER A N 1
ATOM 1769 C CA . SER A 1 223 ? 10.902 1.951 -12.633 1.00 94.19 223 SER A CA 1
ATOM 1770 C C . SER A 1 223 ? 11.462 0.769 -13.433 1.00 94.19 223 SER A C 1
ATOM 1772 O O . SER A 1 223 ? 12.124 0.969 -14.450 1.00 94.19 223 SER A O 1
ATOM 1774 N N . ALA A 1 224 ? 11.141 -0.466 -13.031 1.00 94.50 224 ALA A N 1
ATOM 1775 C CA . ALA A 1 224 ? 11.561 -1.663 -13.754 1.00 94.50 224 ALA A CA 1
ATOM 1776 C C . ALA A 1 224 ? 10.924 -1.762 -15.152 1.00 94.50 224 ALA A C 1
ATOM 1778 O O . ALA A 1 224 ? 11.621 -2.052 -16.120 1.00 94.50 224 ALA A O 1
ATOM 1779 N N . ALA A 1 225 ? 9.621 -1.496 -15.277 1.00 93.75 225 ALA A N 1
ATOM 1780 C CA . ALA A 1 225 ? 8.912 -1.565 -16.551 1.00 93.75 225 ALA A CA 1
ATOM 1781 C C . ALA A 1 225 ? 9.399 -0.494 -17.538 1.00 93.75 225 ALA A C 1
ATOM 1783 O O . ALA A 1 225 ? 9.743 -0.821 -18.671 1.00 93.75 225 ALA A O 1
ATOM 1784 N N . THR A 1 226 ? 9.510 0.763 -17.100 1.00 93.00 226 THR A N 1
ATOM 1785 C CA . THR A 1 226 ? 10.038 1.872 -17.908 1.00 93.00 226 THR A CA 1
ATOM 1786 C C . THR A 1 226 ? 11.467 1.579 -18.366 1.00 93.00 226 THR A C 1
ATOM 1788 O O . THR A 1 226 ? 11.790 1.796 -19.530 1.00 93.00 226 THR A O 1
ATOM 1791 N N . ASN A 1 227 ? 12.314 1.021 -17.496 1.00 92.94 227 ASN A N 1
ATOM 1792 C CA . ASN A 1 227 ? 13.683 0.660 -17.857 1.00 92.94 227 ASN A CA 1
ATOM 1793 C C . ASN A 1 227 ? 13.744 -0.491 -18.879 1.00 92.94 227 ASN A C 1
ATOM 1795 O O . ASN A 1 227 ? 14.534 -0.435 -19.818 1.00 92.94 227 ASN A O 1
ATOM 1799 N N . MET A 1 228 ? 12.894 -1.511 -18.738 1.00 91.56 228 MET A N 1
ATOM 1800 C CA . MET A 1 228 ? 12.773 -2.601 -19.713 1.00 91.56 228 MET A CA 1
ATOM 1801 C C . MET A 1 228 ? 12.334 -2.083 -21.093 1.00 91.56 228 MET A C 1
ATOM 1803 O O . MET A 1 228 ? 12.932 -2.441 -22.109 1.00 91.56 228 MET A O 1
ATOM 1807 N N . VAL A 1 229 ? 11.335 -1.196 -21.131 1.00 90.94 229 VAL A N 1
ATOM 1808 C CA . VAL A 1 229 ? 10.858 -0.562 -22.371 1.00 90.94 229 VAL A CA 1
ATOM 1809 C C . VAL A 1 229 ? 11.952 0.313 -22.985 1.00 90.94 229 VAL A C 1
ATOM 1811 O O . VAL A 1 229 ? 12.247 0.176 -24.170 1.00 90.94 229 VAL A O 1
ATOM 1814 N N . PHE A 1 230 ? 12.632 1.134 -22.182 1.00 90.75 230 PHE A N 1
ATOM 1815 C CA . PHE A 1 230 ? 13.749 1.964 -22.635 1.00 90.75 230 PHE A CA 1
ATOM 1816 C C . PHE A 1 230 ? 14.876 1.130 -23.264 1.00 90.75 230 PHE A C 1
ATOM 1818 O O . PHE A 1 230 ? 15.308 1.413 -24.381 1.00 90.75 230 PHE A O 1
ATOM 1825 N N . LYS A 1 231 ? 15.298 0.040 -22.608 1.00 90.19 231 LYS A N 1
ATOM 1826 C CA . LYS A 1 231 ? 16.297 -0.892 -23.159 1.00 90.19 231 LYS A CA 1
ATOM 1827 C C . LYS A 1 231 ? 15.860 -1.503 -24.482 1.00 90.19 231 LYS A C 1
ATOM 1829 O O . LYS A 1 231 ? 16.690 -1.695 -25.370 1.00 90.19 231 LYS A O 1
ATOM 1834 N N . LYS A 1 232 ? 14.574 -1.838 -24.613 1.00 89.19 232 LYS A N 1
ATOM 1835 C CA . LYS A 1 232 ? 14.031 -2.365 -25.865 1.00 89.19 232 LYS A CA 1
ATOM 1836 C C . LYS A 1 232 ? 14.137 -1.320 -26.971 1.00 89.19 232 LYS A C 1
ATOM 1838 O O . LYS A 1 232 ? 14.642 -1.662 -28.032 1.00 89.19 232 LYS A O 1
ATOM 1843 N N . ILE A 1 233 ? 13.733 -0.079 -26.707 1.00 89.31 233 ILE A N 1
ATOM 1844 C CA . ILE A 1 233 ? 13.754 1.025 -27.677 1.00 89.31 233 ILE A CA 1
ATOM 1845 C C . ILE A 1 233 ? 15.172 1.300 -28.183 1.00 89.31 233 ILE A C 1
ATOM 1847 O O . ILE A 1 233 ? 15.382 1.333 -29.389 1.00 89.31 233 ILE A O 1
ATOM 1851 N N . VAL A 1 234 ? 16.154 1.413 -27.284 1.00 88.88 234 VAL A N 1
ATOM 1852 C CA . VAL A 1 234 ? 17.557 1.698 -27.651 1.00 88.88 234 VAL A CA 1
ATOM 1853 C C . VAL A 1 234 ? 18.181 0.586 -28.509 1.00 88.88 234 VAL A C 1
ATOM 1855 O O . VAL A 1 234 ? 19.123 0.827 -29.256 1.00 88.88 234 VAL A O 1
ATOM 1858 N N . ARG A 1 235 ? 17.662 -0.646 -28.430 1.00 88.69 235 ARG A N 1
ATOM 1859 C CA . ARG A 1 235 ? 18.129 -1.786 -29.238 1.00 88.69 235 ARG A CA 1
ATOM 1860 C C . ARG A 1 235 ? 17.402 -1.930 -30.577 1.00 88.69 235 ARG A C 1
ATOM 1862 O O . ARG A 1 235 ? 17.803 -2.768 -31.384 1.00 88.69 235 ARG A O 1
ATOM 1869 N N . LEU A 1 236 ? 16.320 -1.188 -30.811 1.00 87.75 236 LEU A N 1
ATOM 1870 C CA . LEU A 1 236 ? 15.618 -1.214 -32.092 1.00 87.75 236 LEU A CA 1
ATOM 1871 C C . LEU A 1 236 ? 16.401 -0.395 -33.124 1.00 87.75 236 LEU A C 1
ATOM 1873 O O . LEU A 1 236 ? 16.853 0.707 -32.840 1.00 87.75 236 LEU A O 1
ATOM 1877 N N . ARG A 1 237 ? 16.528 -0.925 -34.347 1.00 81.38 237 ARG A N 1
ATOM 1878 C CA . ARG A 1 237 ? 17.181 -0.223 -35.470 1.00 81.38 237 ARG A CA 1
ATOM 1879 C C . ARG A 1 237 ? 16.349 0.950 -36.016 1.00 81.38 237 ARG A C 1
ATOM 1881 O O . ARG A 1 237 ? 16.865 1.761 -36.771 1.00 81.38 237 ARG A O 1
ATOM 1888 N N . GLY A 1 238 ? 15.074 1.026 -35.641 1.00 82.19 238 GLY A N 1
ATOM 1889 C CA . GLY A 1 238 ? 14.131 2.087 -35.983 1.00 82.19 238 GLY A CA 1
ATOM 1890 C C . GLY A 1 238 ? 12.800 1.864 -35.260 1.00 82.19 238 GLY A C 1
ATOM 1891 O O . GLY A 1 238 ? 12.505 0.743 -34.844 1.00 82.19 238 GLY A O 1
ATOM 1892 N N . LEU A 1 239 ? 12.004 2.923 -35.095 1.00 78.75 239 LEU A N 1
ATOM 1893 C CA . LEU A 1 239 ? 10.719 2.869 -34.379 1.00 78.75 239 LEU A CA 1
ATOM 1894 C C . LEU A 1 239 ? 9.557 2.323 -35.236 1.00 78.75 239 LEU A C 1
ATOM 1896 O O . LEU A 1 239 ? 8.449 2.145 -34.734 1.00 78.75 239 LEU A O 1
ATOM 1900 N N . GLY A 1 240 ? 9.801 2.013 -36.514 1.00 83.12 240 GLY A N 1
ATOM 1901 C CA . GLY A 1 240 ? 8.764 1.553 -37.439 1.00 83.12 240 GLY A CA 1
ATOM 1902 C C . GLY A 1 240 ? 7.673 2.613 -37.604 1.00 83.12 240 GLY A C 1
ATOM 1903 O O . GLY A 1 240 ? 7.979 3.753 -37.936 1.00 83.12 240 GLY A O 1
ATOM 1904 N N . ASN A 1 241 ? 6.422 2.233 -37.330 1.00 82.38 241 ASN A N 1
ATOM 1905 C CA . ASN A 1 241 ? 5.263 3.133 -37.372 1.00 82.38 241 ASN A CA 1
ATOM 1906 C C . ASN A 1 241 ? 5.047 3.921 -36.068 1.00 82.38 241 ASN A C 1
ATOM 1908 O O . ASN A 1 241 ? 4.142 4.748 -36.006 1.00 82.38 241 ASN A O 1
ATOM 1912 N N . THR A 1 242 ? 5.829 3.660 -35.019 1.00 87.12 242 THR A N 1
ATOM 1913 C CA . THR A 1 242 ? 5.672 4.326 -33.723 1.00 87.12 242 THR A CA 1
ATOM 1914 C C . THR A 1 242 ? 6.425 5.652 -33.724 1.00 87.12 242 THR A C 1
ATOM 1916 O O . THR A 1 242 ? 7.613 5.710 -34.046 1.00 87.12 242 THR A O 1
ATOM 1919 N N . SER A 1 243 ? 5.755 6.736 -33.335 1.00 89.94 243 SER A N 1
ATOM 1920 C CA . SER A 1 243 ? 6.401 8.050 -33.253 1.00 89.94 243 SER A CA 1
ATOM 1921 C C . SER A 1 243 ? 7.253 8.198 -31.984 1.00 89.94 243 SER A C 1
ATOM 1923 O O . SER A 1 243 ? 7.022 7.540 -30.968 1.00 89.94 243 SER A O 1
ATOM 1925 N N . VAL A 1 244 ? 8.220 9.122 -31.997 1.00 88.38 244 VAL A N 1
ATOM 1926 C CA . VAL A 1 244 ? 8.989 9.479 -30.786 1.00 88.38 244 VAL A CA 1
ATOM 1927 C C . VAL A 1 244 ? 8.061 9.991 -29.674 1.00 88.38 244 VAL A C 1
ATOM 1929 O O . VAL A 1 244 ? 8.260 9.663 -28.506 1.00 88.38 244 VAL A O 1
ATOM 1932 N N . GLY A 1 245 ? 7.016 10.746 -30.031 1.00 90.31 245 GLY A N 1
ATOM 1933 C CA . GLY A 1 245 ? 6.015 11.234 -29.078 1.00 90.31 245 GLY A CA 1
ATOM 1934 C C . GLY A 1 245 ? 5.228 10.101 -28.420 1.00 90.31 245 GLY A C 1
ATOM 1935 O O . GLY A 1 245 ? 5.022 10.111 -27.209 1.00 90.31 245 GLY A O 1
ATOM 1936 N N . GLU A 1 246 ? 4.867 9.075 -29.189 1.00 89.00 246 GLU A N 1
ATOM 1937 C CA . GLU A 1 246 ? 4.168 7.893 -28.682 1.00 89.00 246 GLU A CA 1
ATOM 1938 C C . GLU A 1 246 ? 5.044 7.093 -27.708 1.00 89.00 246 GLU A C 1
ATOM 1940 O O . GLU A 1 246 ? 4.588 6.703 -26.635 1.00 89.00 246 GLU A O 1
ATOM 1945 N N . VAL A 1 247 ? 6.338 6.951 -28.007 1.00 90.06 247 VAL A N 1
ATOM 1946 C CA . VAL A 1 247 ? 7.313 6.360 -27.079 1.00 90.06 247 VAL A CA 1
ATOM 1947 C C . VAL A 1 247 ? 7.396 7.145 -25.765 1.00 90.06 247 VAL A C 1
ATOM 1949 O O . VAL A 1 247 ? 7.369 6.552 -24.683 1.00 90.06 247 VAL A O 1
ATOM 1952 N N . ILE A 1 248 ? 7.487 8.476 -25.837 1.00 90.88 248 ILE A N 1
ATOM 1953 C CA . ILE A 1 248 ? 7.528 9.337 -24.646 1.00 90.88 248 ILE A CA 1
ATOM 1954 C C . ILE A 1 248 ? 6.234 9.195 -23.836 1.00 90.88 248 ILE A C 1
ATOM 1956 O O . ILE A 1 248 ? 6.291 9.128 -22.604 1.00 90.88 248 ILE A O 1
ATOM 1960 N N . ASN A 1 249 ? 5.086 9.092 -24.509 1.00 92.38 249 ASN A N 1
ATOM 1961 C CA . ASN A 1 249 ? 3.791 8.894 -23.870 1.00 92.38 249 ASN A CA 1
ATOM 1962 C C . ASN A 1 249 ? 3.723 7.553 -23.120 1.00 92.38 249 ASN A C 1
ATOM 1964 O O . ASN A 1 249 ? 3.319 7.528 -21.957 1.00 92.38 249 ASN A O 1
ATOM 1968 N N . VAL A 1 250 ? 4.214 6.462 -23.718 1.00 89.38 250 VAL A N 1
ATOM 1969 C CA . VAL A 1 250 ? 4.298 5.147 -23.056 1.00 89.38 250 VAL A CA 1
ATOM 1970 C C . VAL A 1 250 ? 5.193 5.206 -21.810 1.00 89.38 250 VAL A C 1
ATOM 1972 O O . VAL A 1 250 ? 4.838 4.704 -20.742 1.00 89.38 250 VAL A O 1
ATOM 1975 N N . LEU A 1 251 ? 6.360 5.850 -21.895 1.00 91.25 251 LEU A N 1
ATOM 1976 C CA . LEU A 1 251 ? 7.280 5.943 -20.753 1.00 91.25 251 LEU A CA 1
ATOM 1977 C C . LEU A 1 251 ? 6.738 6.843 -19.628 1.00 91.25 251 LEU A C 1
ATOM 1979 O O . LEU A 1 251 ? 6.994 6.572 -18.449 1.00 91.25 251 LEU A O 1
ATOM 1983 N N . SER A 1 252 ? 5.990 7.888 -19.985 1.00 91.62 252 SER A N 1
ATOM 1984 C CA . SER A 1 252 ? 5.508 8.909 -19.050 1.00 91.62 252 SER A CA 1
ATOM 1985 C C . SER A 1 252 ? 4.108 8.595 -18.526 1.00 91.62 252 SER A C 1
ATOM 1987 O O . SER A 1 252 ? 3.954 8.288 -17.342 1.00 91.62 252 SER A O 1
ATOM 1989 N N . ASN A 1 253 ? 3.099 8.639 -19.398 1.00 93.38 253 ASN A N 1
ATOM 1990 C CA . ASN A 1 253 ? 1.690 8.498 -19.044 1.00 93.38 253 ASN A CA 1
ATOM 1991 C C . ASN A 1 253 ? 1.338 7.049 -18.693 1.00 93.38 253 ASN A C 1
ATOM 1993 O O . ASN A 1 253 ? 0.803 6.793 -17.614 1.00 93.38 253 ASN A O 1
ATOM 1997 N N . ASP A 1 254 ? 1.708 6.076 -19.530 1.00 92.62 254 ASP A N 1
ATOM 1998 C CA . ASP A 1 254 ? 1.397 4.672 -19.226 1.00 92.62 254 ASP A CA 1
ATOM 1999 C C . ASP A 1 254 ? 2.231 4.159 -18.047 1.00 92.62 254 ASP A C 1
ATOM 2001 O O . ASP A 1 254 ? 1.735 3.413 -17.200 1.00 92.62 254 ASP A O 1
ATOM 2005 N N . GLY A 1 255 ? 3.475 4.631 -17.917 1.00 92.81 255 GLY A N 1
ATOM 2006 C CA . GLY A 1 255 ? 4.300 4.400 -16.732 1.00 92.81 255 GLY A CA 1
ATOM 2007 C C . GLY A 1 255 ? 3.662 4.938 -15.443 1.00 92.81 255 GLY A C 1
ATOM 2008 O O . GLY A 1 255 ? 3.700 4.265 -14.408 1.00 92.81 255 GLY A O 1
ATOM 2009 N N . GLN A 1 256 ? 3.052 6.125 -15.491 1.00 94.62 256 GLN A N 1
ATOM 2010 C CA . GLN A 1 256 ? 2.310 6.699 -14.365 1.00 94.62 256 GLN A CA 1
ATOM 2011 C C . GLN A 1 256 ? 1.054 5.879 -14.043 1.00 94.62 256 GLN A C 1
ATOM 2013 O O . GLN A 1 256 ? 0.865 5.490 -12.892 1.00 94.62 256 GLN A O 1
ATOM 2018 N N . ARG A 1 257 ? 0.254 5.519 -15.052 1.00 94.00 257 ARG A N 1
ATOM 2019 C CA . ARG A 1 257 ? -0.931 4.660 -14.880 1.00 94.00 257 ARG A CA 1
ATOM 2020 C C . ARG A 1 257 ? -0.572 3.299 -14.285 1.00 94.00 257 ARG A C 1
ATOM 2022 O O . ARG A 1 257 ? -1.283 2.789 -13.423 1.00 94.00 257 ARG A O 1
ATOM 2029 N N . LEU A 1 258 ? 0.561 2.718 -14.685 1.00 94.50 258 LEU A N 1
ATOM 2030 C CA . LEU A 1 258 ? 1.074 1.475 -14.108 1.00 94.50 258 LEU A CA 1
ATOM 2031 C C . LEU A 1 258 ? 1.441 1.637 -12.625 1.00 94.50 258 LEU A C 1
ATOM 2033 O O . LEU A 1 258 ? 1.162 0.745 -11.823 1.00 94.50 258 LEU A O 1
ATOM 2037 N N . PHE A 1 259 ? 2.057 2.763 -12.252 1.00 95.38 259 PHE A N 1
ATOM 2038 C CA . PHE A 1 259 ? 2.334 3.095 -10.853 1.00 95.38 259 PHE A CA 1
ATOM 2039 C C . PHE A 1 259 ? 1.046 3.235 -10.036 1.00 95.38 259 PHE A C 1
ATOM 2041 O O . PHE A 1 259 ? 0.958 2.684 -8.938 1.00 95.38 259 PHE A O 1
ATOM 2048 N N . GLU A 1 260 ? 0.044 3.924 -10.573 1.00 94.81 260 GLU A N 1
ATOM 2049 C CA . GLU A 1 260 ? -1.248 4.112 -9.915 1.00 94.81 260 GLU A CA 1
ATOM 2050 C C . GLU A 1 260 ? -1.975 2.779 -9.746 1.00 94.81 260 GLU A C 1
ATOM 2052 O O . GLU A 1 260 ? -2.351 2.425 -8.631 1.00 94.81 260 GLU A O 1
ATOM 2057 N N . ALA A 1 261 ? -2.071 1.968 -10.802 1.00 92.69 261 ALA A N 1
ATOM 2058 C CA . ALA A 1 261 ? -2.671 0.637 -10.736 1.00 92.69 261 ALA A CA 1
ATOM 2059 C C . ALA A 1 261 ? -1.975 -0.257 -9.695 1.00 92.69 261 ALA A C 1
ATOM 2061 O O . ALA A 1 261 ? -2.630 -0.957 -8.924 1.00 92.69 261 ALA A O 1
ATOM 2062 N N . ALA A 1 262 ? -0.645 -0.200 -9.624 1.00 93.06 262 ALA A N 1
ATOM 2063 C CA . ALA A 1 262 ? 0.146 -0.923 -8.635 1.00 93.06 262 ALA A CA 1
ATOM 2064 C C . ALA A 1 262 ? -0.066 -0.442 -7.191 1.00 93.06 262 ALA A C 1
ATOM 2066 O O . ALA A 1 262 ? 0.020 -1.240 -6.256 1.00 93.06 262 ALA A O 1
ATOM 2067 N N . THR A 1 263 ? -0.297 0.857 -7.011 1.00 93.94 263 THR A N 1
ATOM 2068 C CA . THR A 1 263 ? -0.417 1.500 -5.698 1.00 93.94 263 THR A CA 1
ATOM 2069 C C . THR A 1 263 ? -1.838 1.378 -5.146 1.00 93.94 263 THR A C 1
ATOM 2071 O O . THR A 1 263 ? -2.028 1.031 -3.979 1.00 93.94 263 THR A O 1
ATOM 2074 N N . PHE A 1 264 ? -2.843 1.606 -5.990 1.00 92.75 264 PHE A N 1
ATOM 2075 C CA . PHE A 1 264 ? -4.256 1.604 -5.614 1.00 92.75 264 PHE A CA 1
ATOM 2076 C C . PHE A 1 264 ? -4.930 0.248 -5.790 1.00 92.75 264 PHE A C 1
ATOM 2078 O O . PHE A 1 264 ? -5.833 -0.075 -5.024 1.00 92.75 264 PHE A O 1
ATOM 2085 N N . GLY A 1 265 ? -4.483 -0.579 -6.738 1.00 91.44 265 GLY A N 1
ATOM 2086 C CA . GLY A 1 265 ? -5.068 -1.896 -7.010 1.00 91.44 265 GLY A CA 1
ATOM 2087 C C . GLY A 1 265 ? -5.302 -2.754 -5.759 1.00 91.44 265 GLY A C 1
ATOM 2088 O O . GLY A 1 265 ? -6.408 -3.264 -5.589 1.00 91.44 265 GLY A O 1
ATOM 2089 N N . PRO A 1 266 ? -4.335 -2.869 -4.826 1.00 89.44 266 PRO A N 1
ATOM 2090 C CA . PRO A 1 266 ? -4.531 -3.649 -3.605 1.00 89.44 266 PRO A CA 1
ATOM 2091 C C . PRO A 1 266 ? -5.618 -3.072 -2.692 1.00 89.44 266 PRO A C 1
ATOM 2093 O O . PRO A 1 266 ? -6.346 -3.833 -2.067 1.00 89.44 266 PRO A O 1
ATOM 2096 N N . LEU A 1 267 ? -5.757 -1.742 -2.639 1.00 88.75 267 LEU A N 1
ATOM 2097 C CA . LEU A 1 267 ? -6.808 -1.064 -1.873 1.00 88.75 267 LEU A CA 1
ATOM 2098 C C . LEU A 1 267 ? -8.187 -1.270 -2.511 1.00 88.75 267 LEU A C 1
ATOM 2100 O O . LEU A 1 267 ? -9.167 -1.443 -1.793 1.00 88.75 267 LEU A O 1
ATOM 2104 N N . LEU A 1 268 ? -8.273 -1.321 -3.844 1.00 90.31 268 LEU A N 1
ATOM 2105 C CA . LEU A 1 268 ? -9.532 -1.588 -4.549 1.00 90.31 268 LEU A CA 1
ATOM 2106 C C . LEU A 1 268 ? -10.097 -2.978 -4.224 1.00 90.31 268 LEU A C 1
ATOM 2108 O O . LEU A 1 268 ? -11.312 -3.129 -4.113 1.00 90.31 268 LEU A O 1
ATOM 2112 N N . LEU A 1 269 ? -9.234 -3.976 -3.992 1.00 86.94 269 LEU A N 1
ATOM 2113 C CA . LEU A 1 269 ? -9.660 -5.316 -3.562 1.00 86.94 269 LEU A CA 1
ATOM 2114 C C . LEU A 1 269 ? -10.392 -5.305 -2.211 1.00 86.94 269 LEU A C 1
ATOM 2116 O O . LEU A 1 269 ? -11.121 -6.245 -1.903 1.00 86.94 269 LEU A O 1
ATOM 2120 N N . LEU A 1 270 ? -10.208 -4.254 -1.407 1.00 87.81 270 LEU A N 1
ATOM 2121 C CA . LEU A 1 270 ? -10.831 -4.120 -0.097 1.00 87.81 270 LEU A CA 1
ATOM 2122 C C . LEU A 1 270 ? -12.269 -3.603 -0.154 1.00 87.81 270 LEU A C 1
ATOM 2124 O O . LEU A 1 270 ? -13.073 -3.926 0.717 1.00 87.81 270 LEU A O 1
ATOM 2128 N N . ILE A 1 271 ? -12.591 -2.813 -1.176 1.00 89.94 271 ILE A N 1
ATOM 2129 C CA . ILE A 1 271 ? -13.898 -2.177 -1.349 1.00 89.94 271 ILE A CA 1
ATOM 2130 C C . ILE A 1 271 ? -15.056 -3.183 -1.240 1.00 89.94 271 ILE A C 1
ATOM 2132 O O . ILE A 1 271 ? -15.934 -2.950 -0.410 1.00 89.94 271 ILE A O 1
ATOM 2136 N N . PRO A 1 272 ? -15.084 -4.312 -1.980 1.00 89.75 272 PRO A N 1
ATOM 2137 C CA . PRO A 1 272 ? -16.201 -5.252 -1.878 1.00 89.75 272 PRO A CA 1
ATOM 2138 C C . PRO A 1 272 ? -16.340 -5.846 -0.473 1.00 89.75 272 PRO A C 1
ATOM 2140 O O . PRO A 1 272 ? -17.456 -6.012 0.011 1.00 89.75 272 PRO A O 1
ATOM 2143 N N . PHE A 1 273 ? -15.227 -6.113 0.216 1.00 87.62 273 PHE A N 1
ATOM 2144 C CA . PHE A 1 273 ? -15.261 -6.632 1.582 1.00 87.62 273 PHE A CA 1
ATOM 2145 C C . PHE A 1 273 ? -15.860 -5.614 2.561 1.00 87.62 273 PHE A C 1
ATOM 2147 O O . PHE A 1 273 ? -16.715 -5.969 3.368 1.00 87.62 273 PHE A O 1
ATOM 2154 N N . LEU A 1 274 ? -15.461 -4.343 2.457 1.00 89.12 274 LEU A N 1
ATOM 2155 C CA . LEU A 1 274 ? -16.007 -3.262 3.283 1.00 89.12 274 LEU A CA 1
ATOM 2156 C C . LEU A 1 274 ? -17.493 -3.022 3.013 1.00 89.12 274 LEU A C 1
ATOM 2158 O O . LEU A 1 274 ? -18.253 -2.833 3.960 1.00 89.12 274 LEU A O 1
ATOM 2162 N N . LEU A 1 275 ? -17.912 -3.062 1.746 1.00 89.12 275 LEU A N 1
ATOM 2163 C CA . LEU A 1 275 ? -19.317 -2.910 1.369 1.00 89.12 275 LEU A CA 1
ATOM 2164 C C . LEU A 1 275 ? -20.176 -4.041 1.937 1.00 89.12 275 LEU A C 1
ATOM 2166 O O . LEU A 1 275 ? -21.216 -3.770 2.528 1.00 89.12 275 LEU A O 1
ATOM 2170 N N . LEU A 1 276 ? -19.728 -5.293 1.811 1.00 90.38 276 LEU A N 1
ATOM 2171 C CA . LEU A 1 276 ? -20.445 -6.446 2.357 1.00 90.38 276 LEU A CA 1
ATOM 2172 C C . LEU A 1 276 ? -20.523 -6.396 3.885 1.00 90.38 276 LEU A C 1
ATOM 2174 O O . LEU A 1 276 ? -21.598 -6.591 4.447 1.00 90.38 276 LEU A O 1
ATOM 2178 N N . LEU A 1 277 ? -19.406 -6.102 4.555 1.00 89.50 277 LEU A N 1
ATOM 2179 C CA . LEU A 1 277 ? -19.357 -6.010 6.014 1.00 89.50 277 LEU A CA 1
ATOM 2180 C C . LEU A 1 277 ? -20.247 -4.871 6.534 1.00 89.50 277 LEU A C 1
ATOM 2182 O O . LEU A 1 277 ? -21.006 -5.061 7.482 1.00 89.50 277 LEU A O 1
ATOM 2186 N N . GLY A 1 278 ? -20.189 -3.705 5.885 1.00 89.12 278 GLY A N 1
ATOM 2187 C CA . GLY A 1 278 ? -21.024 -2.551 6.210 1.00 89.12 278 GLY A CA 1
ATOM 2188 C C . GLY A 1 278 ? -22.510 -2.824 5.983 1.00 89.12 278 GLY A C 1
ATOM 2189 O O . GLY A 1 278 ? -23.313 -2.548 6.869 1.00 89.12 278 GLY A O 1
ATOM 2190 N N . ALA A 1 279 ? -22.875 -3.420 4.844 1.00 90.56 279 ALA A N 1
ATOM 2191 C CA . ALA A 1 279 ? -24.256 -3.786 4.534 1.00 90.56 279 ALA A CA 1
ATOM 2192 C C . ALA A 1 279 ? -24.811 -4.832 5.513 1.00 90.56 279 ALA A C 1
ATOM 2194 O O . ALA A 1 279 ? -25.916 -4.675 6.024 1.00 90.56 279 ALA A O 1
ATOM 2195 N N . ALA A 1 280 ? -24.037 -5.876 5.825 1.00 91.38 280 ALA A N 1
ATOM 2196 C CA . ALA A 1 280 ? -24.438 -6.878 6.808 1.00 91.38 280 ALA A CA 1
ATOM 2197 C C . ALA A 1 280 ? -24.674 -6.238 8.183 1.00 91.38 280 ALA A C 1
ATOM 2199 O O . ALA A 1 280 ? -25.691 -6.493 8.825 1.00 91.38 280 ALA A O 1
ATOM 2200 N N . TYR A 1 281 ? -23.769 -5.360 8.616 1.00 89.50 281 TYR A N 1
ATOM 2201 C CA . TYR A 1 281 ? -23.886 -4.687 9.904 1.00 89.50 281 TYR A CA 1
ATOM 2202 C C . TYR A 1 281 ? -25.098 -3.752 9.990 1.00 89.50 281 TYR A C 1
ATOM 2204 O O . TYR A 1 281 ? -25.825 -3.780 10.983 1.00 89.50 281 TYR A O 1
ATOM 2212 N N . THR A 1 282 ? -25.361 -2.947 8.956 1.00 89.94 282 THR A N 1
ATOM 2213 C CA . THR A 1 282 ? -26.521 -2.045 8.953 1.00 89.94 282 THR A CA 1
ATOM 2214 C C . THR A 1 282 ? -27.837 -2.812 8.928 1.00 89.94 282 THR A C 1
ATOM 2216 O O . THR A 1 282 ? -28.763 -2.415 9.632 1.00 89.94 282 THR A O 1
ATOM 2219 N N . ILE A 1 283 ? -27.916 -3.940 8.212 1.00 93.12 283 ILE A N 1
ATOM 2220 C CA . ILE A 1 283 ? -29.082 -4.838 8.250 1.00 93.12 283 ILE A CA 1
ATOM 2221 C C . ILE A 1 283 ? -29.290 -5.403 9.657 1.00 93.12 283 ILE A C 1
ATOM 2223 O O . ILE A 1 283 ? -30.418 -5.434 10.139 1.00 93.12 283 ILE A O 1
ATOM 2227 N N . LEU A 1 284 ? -28.228 -5.811 10.354 1.00 89.94 284 LEU A N 1
ATOM 2228 C CA . LEU A 1 284 ? -28.355 -6.307 11.727 1.00 89.94 284 LEU A CA 1
ATOM 2229 C C . LEU A 1 284 ? -28.842 -5.219 12.694 1.00 89.94 284 LEU A C 1
ATOM 2231 O O . LEU A 1 284 ? -29.648 -5.503 13.579 1.00 89.94 284 LEU A O 1
ATOM 2235 N N . LEU A 1 285 ? -28.382 -3.978 12.515 1.00 86.81 285 LEU A N 1
ATOM 2236 C CA . LEU A 1 285 ? -28.697 -2.874 13.419 1.00 86.81 285 LEU A CA 1
ATOM 2237 C C . LEU A 1 285 ? -30.085 -2.261 13.171 1.00 86.81 285 LEU A C 1
ATOM 2239 O O . LEU A 1 285 ? -30.830 -2.012 14.114 1.00 86.81 285 LEU A O 1
ATOM 2243 N N . LEU A 1 286 ? -30.427 -2.006 11.906 1.00 88.06 286 LEU A N 1
ATOM 2244 C CA . LEU A 1 286 ? -31.631 -1.273 11.490 1.00 88.06 286 LEU A CA 1
ATOM 2245 C C . LEU A 1 286 ? -32.711 -2.186 10.885 1.00 88.06 286 LEU A C 1
ATOM 2247 O O . LEU A 1 286 ? -33.782 -1.706 10.509 1.00 88.06 286 LEU A O 1
ATOM 2251 N N . LYS A 1 287 ? -32.448 -3.495 10.782 1.00 90.06 287 LYS A N 1
ATOM 2252 C CA . LYS A 1 287 ? -33.355 -4.508 10.221 1.00 90.06 287 LYS A CA 1
ATOM 2253 C C . LYS A 1 287 ? -33.813 -4.133 8.806 1.00 90.06 287 LYS A C 1
ATOM 2255 O O . LYS A 1 287 ? -32.993 -3.888 7.925 1.00 90.06 287 LYS A O 1
ATOM 2260 N N . THR A 1 288 ? -35.121 -4.093 8.570 1.00 88.81 288 THR A N 1
ATOM 2261 C CA . THR A 1 288 ? -35.725 -3.813 7.262 1.00 88.81 288 THR A CA 1
ATOM 2262 C C . THR A 1 288 ? -35.458 -2.389 6.777 1.00 88.81 288 THR A C 1
ATOM 2264 O O . THR A 1 288 ? -35.324 -2.180 5.573 1.00 88.81 288 THR A O 1
ATOM 2267 N N . SER A 1 289 ? -35.285 -1.421 7.681 1.00 91.62 289 SER A N 1
ATOM 2268 C CA . SER A 1 289 ? -35.018 -0.024 7.317 1.00 91.62 289 SER A CA 1
ATOM 2269 C C . SER A 1 289 ? -33.661 0.168 6.626 1.00 91.62 289 SER A C 1
ATOM 2271 O O . SER A 1 289 ? -33.518 1.067 5.799 1.00 91.62 289 SER A O 1
ATOM 2273 N N . ALA A 1 290 ? -32.672 -0.697 6.888 1.00 91.94 290 ALA A N 1
ATOM 2274 C CA . ALA A 1 290 ? -31.378 -0.644 6.198 1.00 91.94 290 ALA A CA 1
ATOM 2275 C C . ALA A 1 290 ? -31.479 -0.936 4.694 1.00 91.94 290 ALA A C 1
ATOM 2277 O O . ALA A 1 290 ? -30.668 -0.421 3.923 1.00 91.94 290 ALA A O 1
ATOM 2278 N N . LEU A 1 291 ? -32.473 -1.722 4.262 1.00 91.56 291 LEU A N 1
ATOM 2279 C CA . LEU A 1 291 ? -32.630 -2.092 2.853 1.00 91.56 291 LEU A CA 1
ATOM 2280 C C . LEU A 1 291 ? -32.880 -0.867 1.970 1.00 91.56 291 LEU A C 1
ATOM 2282 O O . LEU A 1 291 ? -32.357 -0.804 0.861 1.00 91.56 291 LEU A O 1
ATOM 2286 N N . VAL A 1 292 ? -33.607 0.132 2.481 1.00 93.94 292 VAL A N 1
ATOM 2287 C CA . VAL A 1 292 ? -33.854 1.393 1.765 1.00 93.94 292 VAL A CA 1
ATOM 2288 C C . VAL A 1 292 ? -32.541 2.147 1.537 1.00 93.94 292 VAL A C 1
ATOM 2290 O O . VAL A 1 292 ? -32.259 2.571 0.419 1.00 93.94 292 VAL A O 1
ATOM 2293 N N . GLY A 1 293 ? -31.696 2.259 2.567 1.00 91.38 293 GLY A N 1
ATOM 2294 C CA . GLY A 1 293 ? -30.390 2.916 2.455 1.00 91.38 293 GLY A CA 1
ATOM 2295 C C . GLY A 1 293 ? -29.445 2.199 1.487 1.00 91.38 293 GLY A C 1
ATOM 2296 O O . GLY A 1 293 ? -28.797 2.842 0.662 1.00 91.38 293 GLY A O 1
ATOM 2297 N N . ILE A 1 294 ? -29.413 0.863 1.534 1.00 92.38 294 ILE A N 1
ATOM 2298 C CA . ILE A 1 294 ? -28.627 0.046 0.599 1.00 92.38 294 ILE A CA 1
ATOM 2299 C C . ILE A 1 294 ? -29.139 0.225 -0.837 1.00 92.38 294 ILE A C 1
ATOM 2301 O O . ILE A 1 294 ? -28.332 0.399 -1.748 1.00 92.38 294 ILE A O 1
ATOM 2305 N N . ALA A 1 295 ? -30.459 0.244 -1.050 1.00 92.31 295 ALA A N 1
ATOM 2306 C CA . ALA A 1 295 ? -31.049 0.462 -2.370 1.00 92.31 295 ALA A CA 1
ATOM 2307 C C . ALA A 1 295 ? -30.666 1.833 -2.950 1.00 92.31 295 ALA A C 1
ATOM 2309 O O . ALA A 1 295 ? -30.242 1.913 -4.102 1.00 92.31 295 ALA A O 1
ATOM 2310 N N . ILE A 1 296 ? -30.731 2.898 -2.143 1.00 93.44 296 ILE A N 1
ATOM 2311 C CA . ILE A 1 296 ? -30.303 4.244 -2.556 1.00 93.44 296 ILE A CA 1
ATOM 2312 C C . ILE A 1 296 ? -28.811 4.253 -2.914 1.00 93.44 296 ILE A C 1
ATOM 2314 O O . ILE A 1 296 ? -28.430 4.799 -3.948 1.00 93.44 296 ILE A O 1
ATOM 2318 N N . PHE A 1 297 ? -27.964 3.614 -2.103 1.00 90.44 297 PHE A N 1
ATOM 2319 C CA . PHE A 1 297 ? -26.528 3.531 -2.372 1.00 90.44 297 PHE A CA 1
ATOM 2320 C C . PHE A 1 297 ? -26.224 2.799 -3.691 1.00 90.44 297 PHE A C 1
ATOM 2322 O O . PHE A 1 297 ? -25.398 3.255 -4.483 1.00 90.44 297 PHE A O 1
ATOM 2329 N N . LEU A 1 298 ? -26.929 1.698 -3.968 1.00 90.81 298 LEU A N 1
ATOM 2330 C CA . LEU A 1 298 ? -26.791 0.951 -5.221 1.00 90.81 298 LEU A CA 1
ATOM 2331 C C . LEU A 1 298 ? -27.291 1.739 -6.437 1.00 90.81 298 LEU A C 1
ATOM 2333 O O . LEU A 1 298 ? -26.692 1.621 -7.501 1.00 90.81 298 LEU A O 1
ATOM 2337 N N . LEU A 1 299 ? -28.341 2.554 -6.288 1.00 92.81 299 LEU A N 1
ATOM 2338 C CA . LEU A 1 299 ? -28.836 3.450 -7.342 1.00 92.81 299 LEU A CA 1
ATOM 2339 C C . LEU A 1 299 ? -27.900 4.636 -7.599 1.00 92.81 299 LEU A C 1
ATOM 2341 O O . LEU A 1 299 ? -27.806 5.113 -8.728 1.00 92.81 299 LEU A O 1
ATOM 2345 N N . TYR A 1 300 ? -27.178 5.100 -6.581 1.00 92.75 300 TYR A N 1
ATOM 2346 C CA . TYR A 1 300 ? -26.219 6.192 -6.730 1.00 92.75 300 TYR A CA 1
ATOM 2347 C C . TYR A 1 300 ? -25.012 5.797 -7.595 1.00 92.75 300 TYR A C 1
ATOM 2349 O O . TYR A 1 300 ? -24.530 6.596 -8.399 1.00 92.75 300 TYR A O 1
ATOM 2357 N N . TRP A 1 301 ? -24.555 4.546 -7.496 1.00 89.69 301 TRP A N 1
ATOM 2358 C CA . TRP A 1 301 ? -23.410 4.051 -8.264 1.00 89.69 301 TRP A CA 1
ATOM 2359 C C . TRP A 1 301 ? -23.539 4.220 -9.795 1.00 89.69 301 TRP A C 1
ATOM 2361 O O . TRP A 1 301 ? -22.647 4.823 -10.397 1.00 89.69 301 TRP A O 1
ATOM 2371 N N . PRO A 1 302 ? -24.613 3.757 -10.471 1.00 91.62 302 PRO A N 1
ATOM 2372 C CA . PRO A 1 302 ? -24.775 3.954 -11.910 1.00 91.62 302 PRO A CA 1
ATOM 2373 C C . PRO A 1 302 ? -24.917 5.430 -12.292 1.00 91.62 302 PRO A C 1
ATOM 2375 O O . PRO A 1 302 ? -24.439 5.814 -13.356 1.00 91.62 302 PRO A O 1
ATOM 2378 N N . ILE A 1 303 ? -25.498 6.274 -11.431 1.00 92.50 303 ILE A N 1
ATOM 2379 C CA . ILE A 1 303 ? -25.567 7.726 -11.662 1.00 92.50 303 ILE A CA 1
ATOM 2380 C C . ILE A 1 303 ? -24.157 8.324 -11.675 1.00 92.50 303 ILE A C 1
ATOM 2382 O O . ILE A 1 303 ? -23.820 9.106 -12.567 1.00 92.50 303 ILE A O 1
ATOM 2386 N N . GLN A 1 304 ? -23.307 7.924 -10.726 1.00 89.56 304 GLN A N 1
ATOM 2387 C CA . GLN A 1 304 ? -21.915 8.359 -10.668 1.00 89.56 304 GLN A CA 1
ATOM 2388 C C . GLN A 1 304 ? -21.121 7.886 -11.896 1.00 89.56 304 GLN A C 1
ATOM 2390 O O . GLN A 1 304 ? -20.405 8.683 -12.501 1.00 89.56 304 GLN A O 1
ATOM 2395 N N . VAL A 1 305 ? -21.288 6.625 -12.313 1.00 90.56 305 VAL A N 1
ATOM 2396 C CA . VAL A 1 305 ? -20.647 6.084 -13.525 1.00 90.56 305 VAL A CA 1
ATOM 2397 C C . VAL A 1 305 ? -21.123 6.820 -14.778 1.00 90.56 305 VAL A C 1
ATOM 2399 O O . VAL A 1 305 ? -20.304 7.215 -15.602 1.00 90.56 305 VAL A O 1
ATOM 2402 N N . PHE A 1 306 ? -22.425 7.063 -14.918 1.00 90.62 306 PHE A N 1
ATOM 2403 C CA . PHE A 1 306 ? -22.981 7.800 -16.051 1.00 90.62 306 PHE A CA 1
ATOM 2404 C C . PHE A 1 306 ? -22.452 9.236 -16.117 1.00 90.62 306 PHE A C 1
ATOM 2406 O O . PHE A 1 306 ? -22.063 9.704 -17.186 1.00 90.62 306 PHE A O 1
ATOM 2413 N N . SER A 1 307 ? -22.390 9.915 -14.969 1.00 87.94 307 SER A N 1
ATOM 2414 C CA . SER A 1 307 ? -21.856 11.277 -14.857 1.00 87.94 307 SER A CA 1
ATOM 2415 C C . SER A 1 307 ? -20.376 11.324 -15.232 1.00 87.94 307 SER A C 1
ATOM 2417 O O . SER A 1 307 ? -19.954 12.209 -15.971 1.00 87.94 307 SER A O 1
ATOM 2419 N N . PHE A 1 308 ? -19.601 10.332 -14.788 1.00 86.62 308 PHE A N 1
ATOM 2420 C CA . PHE A 1 308 ? -18.196 10.183 -15.148 1.00 86.62 308 PHE A CA 1
ATOM 2421 C C . PHE A 1 308 ? -18.012 9.954 -16.653 1.00 86.62 308 PHE A C 1
ATOM 2423 O O . PHE A 1 308 ? -17.237 10.665 -17.284 1.00 86.62 308 PHE A O 1
ATOM 2430 N N . VAL A 1 309 ? -18.759 9.019 -17.251 1.00 85.25 309 VAL A N 1
ATOM 2431 C CA . VAL A 1 309 ? -18.689 8.732 -18.696 1.00 85.25 309 VAL A CA 1
ATOM 2432 C C . VAL A 1 309 ? -19.080 9.959 -19.521 1.00 85.25 309 VAL A C 1
ATOM 2434 O O . VAL A 1 309 ? -18.394 10.290 -20.486 1.00 85.25 309 VAL A O 1
ATOM 243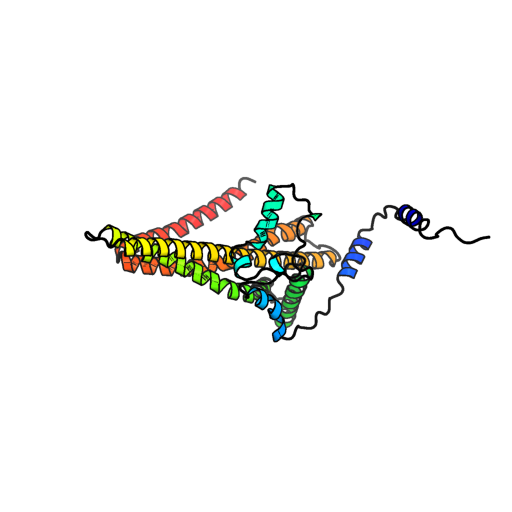7 N N . LYS A 1 310 ? -20.142 10.675 -19.134 1.00 78.62 310 LYS A N 1
ATOM 2438 C CA . LYS A 1 310 ? -20.533 11.923 -19.804 1.00 78.62 310 LYS A CA 1
ATOM 2439 C C . LYS A 1 310 ? -19.482 13.018 -19.663 1.00 78.62 310 LYS A C 1
ATOM 2441 O O . LYS A 1 310 ? -19.196 13.676 -20.655 1.00 78.62 310 LYS A O 1
ATOM 2446 N N . GLY A 1 311 ? -18.915 13.203 -18.471 1.00 78.44 311 GLY A N 1
ATOM 2447 C CA . GLY A 1 311 ? -17.846 14.175 -18.236 1.00 78.44 311 GLY A CA 1
ATOM 2448 C C . GLY A 1 311 ? -16.616 13.889 -19.096 1.00 78.44 311 GLY A C 1
ATOM 2449 O O . GLY A 1 311 ? -16.118 14.788 -19.763 1.00 78.44 311 GLY A O 1
ATOM 2450 N N . TYR A 1 312 ? -16.201 12.620 -19.172 1.00 70.75 312 TYR A N 1
ATOM 2451 C CA . TYR A 1 312 ? -15.122 12.191 -20.062 1.00 70.75 312 TYR A CA 1
ATOM 2452 C C . TYR A 1 312 ? -15.435 12.481 -21.528 1.00 70.75 312 TYR A C 1
ATOM 2454 O O . TYR A 1 312 ? -14.599 13.047 -22.220 1.00 70.75 312 TYR A O 1
ATOM 2462 N N . ASN A 1 313 ? -16.633 12.133 -22.001 1.00 70.12 313 ASN A N 1
ATOM 2463 C CA . ASN A 1 313 ? -17.010 12.358 -23.395 1.00 70.12 313 ASN A CA 1
ATOM 2464 C C . ASN A 1 313 ? -17.126 13.850 -23.737 1.00 70.12 313 ASN A C 1
ATOM 2466 O O . ASN A 1 313 ? -16.738 14.238 -24.830 1.00 70.12 313 ASN A O 1
ATOM 2470 N N . ALA A 1 314 ? -17.611 14.693 -22.820 1.00 67.69 314 ALA A N 1
ATOM 2471 C CA . ALA A 1 314 ? -17.723 16.137 -23.035 1.00 67.69 314 ALA A CA 1
ATOM 2472 C C . ALA A 1 314 ? -16.355 16.822 -23.192 1.00 67.69 314 ALA A C 1
ATOM 2474 O O . ALA A 1 314 ? -16.241 17.795 -23.930 1.00 67.69 314 ALA A O 1
ATOM 2475 N N . GLN A 1 315 ? -15.317 16.293 -22.543 1.00 55.41 315 GLN A N 1
ATOM 2476 C CA . GLN A 1 315 ? -13.965 16.849 -22.594 1.00 55.41 315 GLN A CA 1
ATOM 2477 C C . GLN A 1 315 ? -13.263 16.611 -23.945 1.00 55.41 315 GLN A C 1
ATOM 2479 O O . GLN A 1 315 ? -12.356 17.354 -24.284 1.00 55.41 315 GLN A O 1
ATOM 2484 N N . TRP A 1 316 ? -13.729 15.647 -24.749 1.00 51.38 316 TRP A N 1
ATOM 2485 C CA . TRP A 1 316 ? -13.236 15.389 -26.112 1.00 51.38 316 TRP A CA 1
ATOM 2486 C C . TRP A 1 316 ? -13.932 16.212 -27.209 1.00 51.38 316 TRP A C 1
ATOM 2488 O O . TRP A 1 316 ? -13.531 16.121 -28.362 1.00 51.38 316 TRP A O 1
ATOM 2498 N N . PHE A 1 317 ? -14.983 16.974 -26.887 1.00 50.56 317 PHE A N 1
ATOM 2499 C CA . PHE A 1 317 ? -15.687 17.835 -27.855 1.00 50.56 317 PHE A CA 1
ATOM 2500 C C . PHE A 1 317 ? -15.283 19.316 -27.757 1.00 50.56 317 PHE A C 1
ATOM 2502 O O . PHE A 1 317 ? -15.853 20.145 -28.464 1.00 50.56 317 PHE A O 1
ATOM 2509 N N . VAL A 1 318 ? -14.348 19.655 -26.863 1.00 52.19 318 VAL A N 1
ATOM 2510 C CA . VAL A 1 318 ? -13.872 21.033 -26.633 1.00 52.19 318 VAL A CA 1
ATOM 2511 C C . VAL A 1 318 ? -12.415 21.236 -27.090 1.00 52.19 318 VAL A C 1
ATOM 2513 O O . VAL A 1 318 ? -11.979 22.380 -27.176 1.00 52.19 318 VAL A O 1
ATOM 2516 N N . ASP A 1 319 ? -11.711 20.166 -27.469 1.00 38.97 319 ASP A N 1
ATOM 2517 C CA . ASP A 1 319 ? -10.386 20.202 -28.114 1.00 38.97 319 ASP A CA 1
ATOM 2518 C C . ASP A 1 319 ? -10.496 19.794 -29.596 1.00 38.97 319 ASP A C 1
ATOM 2520 O O . ASP A 1 319 ? -9.707 20.316 -30.418 1.00 38.97 319 ASP A O 1
#

Foldseek 3Di:
DDDDDDPPPVVVVVVVVPPDPPPQDPVNVLVVVVVVPPPPPPPDPDPVVPCVQVVQLQAQDFDDDPDCQQQQSSRHHVVCLLVVVSCVVVVVCVVVDPDDPVNDGDDGPVLDLSVLLSVLVVLQVVQCVVQNPVGRDSVVSLCVSCVVLLVVLVVLVVLLLVLVCCLVPVLVVQQVVQVPDPDHDVVVVVVSVVSNVVSVVSNVSSVVVLQVSQLSSLSSSLSSVLVVLVVVVSPDPDPVPADPVNSVCCNPVVSVVSSCCSRCVSVVVCVVVSLVVVLVVQCVVVPPVSVVVVVVVVVVVVVVVVVVVVVVVVVVVVD